Protein AF-A0A950AGZ0-F1 (afdb_monomer)

Nearest PDB structures (foldseek):
  4o1e-assembly1_B  TM=2.745E-01  e=1.455E-01  Desulfitobacterium hafniense DCB-2
  5wc8-assembly1_M  TM=3.224E-01  e=8.406E-01  Mannheimia haemolytica
  4o1f-assembly1_A  TM=3.300E-01  e=8.950E-01  Desulfitobacterium hafniense DCB-2
  6nn7-assembly2_F  TM=2.208E-01  e=7.416E-01  Homo sapiens
  6nn4-assembly1_D  TM=2.151E-01  e=2.151E+00  Homo sapiens

Foldseek 3Di:
DDDDPDDPPPPPCPPDDAAAEEEEFAQVCFPVSCVVVQVCLVRYAYEYEYADQDQDDDVNHRSVVRHPPPDDRSYHYHHFYWPPPPDDRQETEGDPPLVVLAVDAGQEYEYAHDLNRPHLVVSLVSCVVRHVNHFYEYEDEDDDDDDDPVNVVSLVSLLVRLVSGPDYHYPDPVSVVSNVVNVVVVVVVVVVVVVPDDDDDDDDPDDDPPPVVVVVVVVVVD

pLDDT: mean 77.93, std 21.58, range [27.09, 98.5]

Radius of gyration: 21.9 Å; Cα contacts (8 Å, |Δi|>4): 281; chains: 1; bounding box: 80×50×56 Å

Structure (mmCIF, N/CA/C/O backbone):
data_AF-A0A950AGZ0-F1
#
_entry.id   AF-A0A950AGZ0-F1
#
loop_
_atom_site.group_PDB
_atom_site.id
_atom_site.type_symbol
_atom_site.label_atom_id
_atom_site.label_alt_id
_atom_site.label_comp_id
_atom_site.label_asym_id
_atom_site.label_entity_id
_atom_site.label_seq_id
_atom_site.pdbx_PDB_ins_code
_atom_site.Cartn_x
_atom_site.Cartn_y
_atom_site.Cartn_z
_atom_site.occupancy
_atom_site.B_iso_or_equiv
_atom_site.auth_seq_id
_atom_site.auth_comp_id
_atom_site.auth_asym_id
_atom_site.auth_atom_id
_atom_site.pdbx_PDB_model_num
ATOM 1 N N . MET A 1 1 ? -54.003 -35.101 16.543 1.00 50.19 1 MET A N 1
ATOM 2 C CA . MET A 1 1 ? -53.111 -34.270 17.376 1.00 50.19 1 MET A CA 1
ATOM 3 C C . MET A 1 1 ? -52.301 -33.398 16.429 1.00 50.19 1 MET A C 1
ATOM 5 O O . MET A 1 1 ? -51.626 -33.980 15.588 1.00 50.19 1 MET A O 1
ATOM 9 N N . PRO A 1 2 ? -52.446 -32.065 16.458 1.00 53.47 2 PRO A N 1
ATOM 10 C CA . PRO A 1 2 ? -51.658 -31.176 15.611 1.00 53.47 2 PRO A CA 1
ATOM 11 C C . PRO A 1 2 ? -50.244 -31.029 16.191 1.00 53.47 2 PRO A C 1
ATOM 13 O O . PRO A 1 2 ? -50.075 -30.978 17.410 1.00 53.47 2 PRO A O 1
ATOM 16 N N . PHE A 1 3 ? -49.239 -31.018 15.318 1.00 47.09 3 PHE A N 1
ATOM 17 C CA . PHE A 1 3 ? -47.855 -30.734 15.694 1.00 47.09 3 PHE A CA 1
ATOM 18 C C . PHE A 1 3 ? -47.721 -29.247 16.056 1.00 47.09 3 PHE A C 1
ATOM 20 O O . PHE A 1 3 ? -48.336 -28.420 15.385 1.00 47.09 3 PHE A O 1
ATOM 27 N N . PRO A 1 4 ? -46.959 -28.892 17.105 1.00 59.75 4 PRO A N 1
ATOM 28 C CA . PRO A 1 4 ? -46.733 -27.499 17.451 1.00 59.75 4 PRO A CA 1
ATOM 29 C C . PRO A 1 4 ? -45.830 -26.843 16.400 1.00 59.75 4 PRO A C 1
ATOM 31 O O . PRO A 1 4 ? -44.702 -27.289 16.184 1.00 59.75 4 PRO A O 1
ATOM 34 N N . ASP A 1 5 ? -46.338 -25.773 15.783 1.00 57.12 5 ASP A N 1
ATOM 35 C CA . ASP A 1 5 ? -45.549 -24.771 15.070 1.00 57.12 5 ASP A CA 1
ATOM 36 C C . ASP A 1 5 ? -44.478 -24.246 16.029 1.00 57.12 5 ASP A C 1
ATOM 38 O O . ASP A 1 5 ? -44.748 -23.497 16.969 1.00 57.12 5 ASP A O 1
ATOM 42 N N . CYS A 1 6 ? -43.253 -24.716 15.849 1.00 54.09 6 CYS A N 1
ATOM 43 C CA . CYS A 1 6 ? -42.106 -24.283 16.618 1.00 54.09 6 CYS A CA 1
ATOM 44 C C . CYS A 1 6 ? -41.007 -23.887 15.643 1.00 54.09 6 CYS A C 1
ATOM 46 O O . CYS A 1 6 ? -40.533 -24.715 14.867 1.00 54.09 6 CYS A O 1
ATOM 48 N N . LEU A 1 7 ? -40.564 -22.640 15.823 1.00 50.41 7 LEU A N 1
ATOM 49 C CA . LEU A 1 7 ? -39.326 -22.029 15.340 1.00 50.41 7 LEU A CA 1
ATOM 50 C C . LEU A 1 7 ? -39.444 -21.218 14.042 1.00 50.41 7 LEU A C 1
ATOM 52 O O . LEU A 1 7 ? -38.774 -21.497 13.052 1.00 50.41 7 LEU A O 1
ATOM 56 N N . GLU A 1 8 ? -40.157 -20.091 14.120 1.00 54.69 8 GLU A N 1
ATOM 57 C CA . GLU A 1 8 ? -39.632 -18.864 13.511 1.00 54.69 8 GLU A CA 1
ATOM 58 C C . GLU A 1 8 ? -38.294 -18.545 14.193 1.00 54.69 8 GLU A C 1
ATOM 60 O O . GLU A 1 8 ? -38.232 -18.000 15.298 1.00 54.69 8 GLU A O 1
ATOM 65 N N . LYS A 1 9 ? -37.193 -18.954 13.558 1.00 52.59 9 LYS A N 1
ATOM 66 C CA . LYS A 1 9 ? -35.874 -18.416 13.876 1.00 52.59 9 LYS A CA 1
ATOM 67 C C . LYS A 1 9 ? -35.881 -16.947 13.474 1.00 52.59 9 LYS A C 1
ATOM 69 O O . LYS A 1 9 ? -35.801 -16.608 12.299 1.00 52.59 9 LYS A O 1
ATOM 74 N N . SER A 1 10 ? -35.982 -16.082 14.474 1.00 57.88 10 SER A N 1
ATOM 75 C CA . SER A 1 10 ? -35.506 -14.710 14.379 1.00 57.88 10 SER A CA 1
ATOM 76 C C . SER A 1 10 ? -33.990 -14.772 14.180 1.00 57.88 10 SER A C 1
ATOM 78 O O . SER A 1 10 ? -33.220 -14.770 15.140 1.00 57.88 10 SER A O 1
ATOM 80 N N . ASP A 1 11 ? -33.566 -14.891 12.923 1.00 56.66 11 ASP A N 1
ATOM 81 C CA . ASP A 1 11 ? -32.199 -14.603 12.509 1.00 56.66 11 ASP A CA 1
ATOM 82 C C . ASP A 1 11 ? -32.037 -13.083 12.613 1.00 56.66 11 ASP A C 1
ATOM 84 O O . ASP A 1 11 ? -32.189 -12.336 11.648 1.00 56.66 11 ASP A O 1
ATOM 88 N N . ALA A 1 12 ? -31.827 -12.601 13.841 1.00 58.00 12 ALA A N 1
ATOM 89 C CA . ALA A 1 12 ? -31.280 -11.277 14.053 1.00 58.00 12 ALA A CA 1
ATOM 90 C C . ALA A 1 12 ? -29.943 -11.259 13.311 1.00 58.00 12 ALA A C 1
ATOM 92 O O . ALA A 1 12 ? -28.988 -11.910 13.735 1.00 58.00 12 ALA A O 1
ATOM 93 N N . ASP A 1 13 ? -29.930 -10.581 12.166 1.00 57.97 13 ASP A N 1
ATOM 94 C CA . ASP A 1 13 ? -28.762 -10.356 11.329 1.00 57.97 13 ASP A CA 1
ATOM 95 C C . ASP A 1 13 ? -27.764 -9.524 12.139 1.00 57.97 13 ASP A C 1
ATOM 97 O O . ASP A 1 13 ? -27.741 -8.292 12.106 1.00 57.97 13 ASP A O 1
ATOM 101 N N . VAL A 1 14 ? -26.999 -10.208 12.992 1.00 63.75 14 VAL A N 1
ATOM 102 C CA . VAL A 1 14 ? -25.836 -9.646 13.663 1.00 63.75 14 VAL A CA 1
ATOM 103 C C . VAL A 1 14 ? -24.814 -9.454 12.557 1.00 63.75 14 VAL A C 1
ATOM 105 O O . VAL A 1 14 ? -23.962 -10.309 12.318 1.00 63.75 14 VAL A O 1
ATOM 108 N N . THR A 1 15 ? -24.928 -8.332 11.851 1.00 72.56 15 THR A N 1
ATOM 109 C CA . THR A 1 15 ? -23.953 -7.924 10.852 1.00 72.56 15 THR A CA 1
ATOM 110 C C . THR A 1 15 ? -22.641 -7.686 11.586 1.00 72.56 15 THR A C 1
ATOM 112 O O . THR A 1 15 ? -22.436 -6.644 12.216 1.00 72.56 15 THR A O 1
ATOM 115 N N . VAL A 1 16 ? -21.771 -8.693 11.579 1.00 79.44 16 VAL A N 1
ATOM 116 C CA . VAL A 1 16 ? -20.428 -8.587 12.140 1.00 79.44 16 VAL A CA 1
ATOM 117 C C . VAL A 1 16 ? -19.721 -7.466 11.385 1.00 79.44 16 VAL A C 1
ATOM 119 O O . VAL A 1 16 ? -19.613 -7.509 10.158 1.00 79.44 16 VAL A O 1
ATOM 122 N N . ALA A 1 17 ? -19.285 -6.436 12.112 1.00 90.44 17 ALA A N 1
ATOM 123 C CA . ALA A 1 17 ? -18.583 -5.309 11.514 1.00 90.44 17 ALA A CA 1
ATOM 124 C C . ALA A 1 17 ? -17.333 -5.812 10.776 1.00 90.44 17 ALA A C 1
ATOM 126 O O . ALA A 1 17 ? -16.531 -6.564 11.335 1.00 90.44 17 ALA A O 1
ATOM 127 N N . LYS A 1 18 ? -17.186 -5.409 9.510 1.00 95.50 18 LYS A N 1
ATOM 128 C CA . LYS A 1 18 ? -16.038 -5.797 8.686 1.00 95.50 18 LYS A CA 1
ATOM 129 C C . LYS A 1 18 ? -14.761 -5.128 9.214 1.00 95.50 18 LYS A C 1
ATOM 131 O O . LYS A 1 18 ? -14.812 -3.940 9.538 1.00 95.50 18 LYS A O 1
ATOM 136 N N . PRO A 1 19 ? -13.618 -5.835 9.256 1.00 96.81 19 PRO A N 1
ATOM 137 C CA . PRO A 1 19 ? -12.331 -5.218 9.559 1.00 96.81 19 PRO A CA 1
ATOM 138 C C . PRO A 1 19 ? -11.981 -4.120 8.546 1.00 96.81 19 PRO A C 1
ATOM 140 O O . PRO A 1 19 ? -12.213 -4.265 7.342 1.00 96.81 19 PRO A O 1
ATOM 143 N N . ALA A 1 20 ? -11.394 -3.028 9.027 1.00 98.00 20 ALA A N 1
ATOM 144 C CA . ALA A 1 20 ? -11.010 -1.881 8.218 1.00 98.00 20 ALA A CA 1
ATOM 145 C C . ALA A 1 20 ? -9.626 -2.082 7.583 1.00 98.00 20 ALA A C 1
ATOM 147 O O . ALA A 1 20 ? -8.632 -2.318 8.274 1.00 98.00 20 ALA A O 1
ATOM 148 N N . LEU A 1 21 ? -9.547 -1.929 6.260 1.00 98.19 21 LEU A N 1
ATOM 149 C CA . LEU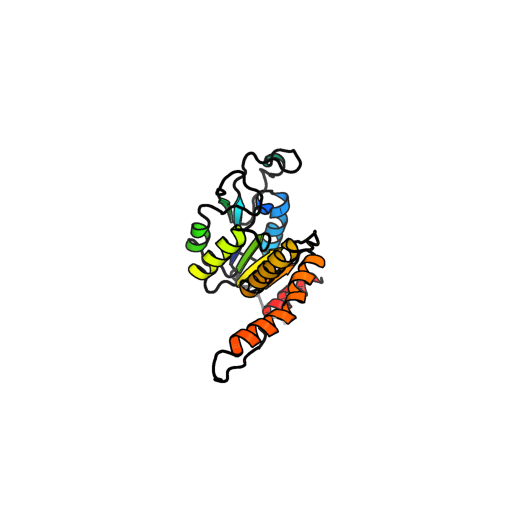 A 1 21 ? -8.324 -2.119 5.477 1.00 98.19 21 LEU A CA 1
ATOM 150 C C . LEU A 1 21 ? -7.970 -0.844 4.704 1.00 98.19 21 LEU A C 1
ATOM 152 O O . LEU A 1 21 ? -8.737 -0.378 3.861 1.00 98.19 21 LEU A O 1
ATOM 156 N N . LEU A 1 22 ? -6.774 -0.309 4.942 1.00 98.50 22 LEU A N 1
ATOM 157 C CA . LEU A 1 22 ? -6.181 0.738 4.115 1.00 98.50 22 LEU A CA 1
ATOM 158 C C . LEU A 1 22 ? -5.255 0.106 3.077 1.00 98.50 22 LEU A C 1
ATOM 160 O O . LEU A 1 22 ? -4.231 -0.469 3.436 1.00 98.50 22 LEU A O 1
ATOM 164 N N . VAL A 1 23 ? -5.579 0.255 1.795 1.00 98.06 23 VAL A N 1
ATOM 165 C CA . VAL A 1 23 ? -4.717 -0.171 0.687 1.00 98.06 23 VAL A CA 1
ATOM 166 C C . VAL A 1 23 ? -4.048 1.045 0.060 1.00 98.06 23 VAL A C 1
ATOM 168 O O . VAL A 1 23 ? -4.728 1.998 -0.312 1.00 98.06 23 VAL A O 1
ATOM 171 N N . ILE A 1 24 ? -2.724 1.020 -0.084 1.00 97.62 24 ILE A N 1
ATOM 172 C CA . ILE A 1 24 ? -1.930 2.137 -0.607 1.00 97.62 24 ILE A CA 1
ATOM 173 C C . ILE A 1 24 ? -1.102 1.651 -1.792 1.00 97.62 24 ILE A C 1
ATOM 175 O O . ILE A 1 24 ? -0.294 0.747 -1.635 1.00 97.62 24 ILE A O 1
ATOM 179 N N . GLY A 1 25 ? -1.243 2.257 -2.970 1.00 94.62 25 GLY A N 1
ATOM 180 C CA . GLY A 1 25 ? -0.430 1.854 -4.124 1.00 94.62 25 GLY A CA 1
ATOM 181 C C . GLY A 1 25 ? -0.763 2.608 -5.403 1.00 94.62 25 GLY A C 1
ATOM 182 O O . GLY A 1 25 ? -1.908 3.003 -5.620 1.00 94.62 25 GLY A O 1
ATOM 183 N N . ALA A 1 26 ? 0.236 2.848 -6.255 1.00 90.75 26 ALA A N 1
ATOM 184 C CA . ALA A 1 26 ? 0.039 3.561 -7.527 1.00 90.75 26 ALA A CA 1
ATOM 185 C C . ALA A 1 26 ? -0.631 2.703 -8.603 1.00 90.75 26 ALA A C 1
ATOM 187 O O . ALA A 1 26 ? -1.296 3.236 -9.490 1.00 90.75 26 ALA A O 1
ATOM 188 N N . THR A 1 27 ? -0.498 1.382 -8.508 1.00 89.81 27 THR A N 1
ATOM 189 C CA . THR A 1 27 ? -1.137 0.398 -9.394 1.00 89.81 27 THR A CA 1
ATOM 190 C C . THR A 1 27 ? -2.659 0.556 -9.407 1.00 89.81 27 THR A C 1
ATOM 192 O O . THR A 1 27 ? -3.281 0.440 -10.462 1.00 89.81 27 THR A O 1
ATOM 195 N N . TYR A 1 28 ? -3.255 0.920 -8.270 1.00 92.00 28 TYR A N 1
ATOM 196 C CA . TYR A 1 28 ? -4.692 1.160 -8.119 1.00 92.00 28 TYR A CA 1
ATOM 197 C C . TYR A 1 28 ? -5.195 2.456 -8.768 1.00 92.00 28 TYR A C 1
ATOM 199 O O . TYR A 1 28 ? -6.394 2.724 -8.743 1.00 92.00 28 TYR A O 1
ATOM 207 N N . SER A 1 29 ? -4.331 3.259 -9.394 1.00 89.19 29 SER A N 1
ATOM 208 C CA . SER A 1 29 ? -4.777 4.434 -10.157 1.00 89.19 29 SER A CA 1
ATOM 209 C C . SER A 1 29 ? -5.665 4.033 -11.343 1.00 89.19 29 SER A C 1
ATOM 211 O O . SER A 1 29 ? -6.573 4.787 -11.705 1.00 89.19 29 SER A O 1
ATOM 213 N N . ILE A 1 30 ? -5.475 2.807 -11.844 1.00 88.12 30 ILE A N 1
ATOM 214 C CA . ILE A 1 30 ? -6.181 2.176 -12.962 1.00 88.12 30 ILE A CA 1
ATOM 215 C C . ILE A 1 30 ? -7.310 1.257 -12.461 1.00 88.12 30 ILE A C 1
ATOM 217 O O . ILE A 1 30 ? -7.124 0.501 -11.505 1.00 88.12 30 ILE A O 1
ATOM 221 N N . SER A 1 31 ? -8.465 1.285 -13.135 1.00 88.62 31 SER A N 1
ATOM 222 C CA . SER A 1 31 ? -9.674 0.534 -12.742 1.00 88.62 31 SER A CA 1
ATOM 223 C C . SER A 1 31 ? -9.476 -0.987 -12.725 1.00 88.62 31 SER A C 1
ATOM 225 O O . SER A 1 31 ? -9.878 -1.658 -11.776 1.00 88.62 31 SER A O 1
ATOM 227 N N . SER A 1 32 ? -8.769 -1.535 -13.717 1.00 87.44 32 SER A N 1
ATOM 228 C CA . SER A 1 32 ? -8.499 -2.976 -13.830 1.00 87.44 32 SER A CA 1
ATOM 229 C C . SER A 1 32 ? -7.828 -3.554 -12.576 1.00 87.44 32 SER A C 1
ATOM 231 O O . SER A 1 32 ? -8.243 -4.594 -12.063 1.00 87.44 32 SER A O 1
ATOM 233 N N . ASN A 1 33 ? -6.854 -2.838 -12.005 1.00 88.31 33 ASN A N 1
ATOM 234 C CA . ASN A 1 33 ? -6.168 -3.277 -10.787 1.00 88.31 33 ASN A CA 1
ATOM 235 C C . ASN A 1 33 ? -7.063 -3.185 -9.547 1.00 88.31 33 ASN A C 1
ATOM 237 O O . ASN A 1 33 ? -6.928 -3.990 -8.624 1.00 88.31 33 ASN A O 1
ATOM 241 N N . ARG A 1 34 ? -8.013 -2.244 -9.538 1.00 92.06 34 ARG A N 1
ATOM 242 C CA . ARG A 1 34 ? -8.974 -2.074 -8.445 1.00 92.06 34 ARG A CA 1
ATOM 243 C C . ARG A 1 34 ? -10.042 -3.165 -8.392 1.00 92.06 34 ARG A C 1
ATOM 245 O O . ARG A 1 34 ? -10.606 -3.377 -7.325 1.00 92.06 34 ARG A O 1
ATOM 252 N N . ARG A 1 35 ? -10.246 -3.953 -9.456 1.00 90.00 35 ARG A N 1
ATOM 253 C CA . ARG A 1 35 ? -11.157 -5.120 -9.433 1.00 90.00 35 ARG A CA 1
ATOM 254 C C . ARG A 1 35 ? -10.808 -6.124 -8.330 1.00 90.00 35 ARG A C 1
ATOM 256 O O . ARG A 1 35 ? -11.699 -6.744 -7.760 1.00 90.00 35 ARG A O 1
ATOM 263 N N . LYS A 1 36 ? -9.523 -6.233 -7.974 1.00 89.88 36 LYS A N 1
ATOM 264 C CA . LYS A 1 36 ? -9.065 -7.050 -6.837 1.00 89.88 36 LYS A CA 1
ATOM 265 C C . LYS A 1 36 ? -9.627 -6.545 -5.504 1.00 89.88 36 LYS A C 1
ATOM 267 O O . LYS A 1 36 ? -9.954 -7.347 -4.639 1.00 89.88 36 LYS A O 1
ATOM 272 N N . LEU A 1 37 ? -9.763 -5.227 -5.353 1.00 93.38 37 LEU A N 1
ATOM 273 C CA . LEU A 1 37 ? -10.330 -4.609 -4.155 1.00 93.38 37 LEU A CA 1
ATOM 274 C C . LEU A 1 37 ? -11.841 -4.819 -4.073 1.00 93.38 37 LEU A C 1
ATOM 276 O O . LEU A 1 37 ? -12.351 -4.973 -2.971 1.00 93.38 37 LEU A O 1
ATOM 280 N N . CYS A 1 38 ? -12.544 -4.907 -5.208 1.00 91.38 38 CYS A N 1
ATOM 281 C CA . CYS A 1 38 ? -13.967 -5.257 -5.213 1.00 91.38 38 CYS A CA 1
ATOM 282 C C . CYS A 1 38 ? -14.209 -6.627 -4.567 1.00 91.38 38 CYS A C 1
ATOM 284 O O . CYS A 1 38 ? -15.081 -6.741 -3.719 1.00 91.38 38 CYS A O 1
ATOM 286 N N . ALA A 1 39 ? -13.394 -7.634 -4.899 1.00 89.19 39 ALA A N 1
ATOM 287 C CA . ALA A 1 39 ? -13.498 -8.960 -4.283 1.00 89.19 39 ALA A CA 1
ATOM 288 C C . ALA A 1 39 ? -13.157 -8.951 -2.779 1.00 89.19 39 ALA A C 1
ATOM 290 O O . ALA A 1 39 ? -13.707 -9.725 -2.004 1.00 89.19 39 ALA A O 1
ATOM 291 N N . LEU A 1 40 ? -12.254 -8.067 -2.343 1.00 92.62 40 LEU A N 1
ATOM 292 C CA . LEU A 1 40 ? -11.924 -7.921 -0.922 1.00 92.62 40 LEU A CA 1
ATOM 293 C C . LEU A 1 40 ? -12.994 -7.147 -0.138 1.00 92.62 40 LEU A C 1
ATOM 295 O O . LEU A 1 40 ? -13.091 -7.325 1.075 1.00 92.62 40 LEU A O 1
ATOM 299 N N . ALA A 1 41 ? -13.798 -6.309 -0.797 1.00 94.81 41 ALA A N 1
ATOM 300 C CA . ALA A 1 41 ? -14.819 -5.486 -0.146 1.00 94.81 41 ALA A CA 1
ATOM 301 C C . ALA A 1 41 ? -15.940 -6.325 0.494 1.00 94.81 41 ALA A C 1
ATOM 303 O O . ALA A 1 41 ? -16.616 -5.869 1.419 1.00 94.81 41 ALA A O 1
ATOM 304 N N . ASP A 1 42 ? -16.103 -7.580 0.074 1.00 91.94 42 ASP A N 1
ATOM 305 C CA . ASP A 1 42 ? -17.012 -8.531 0.718 1.00 91.94 42 ASP A CA 1
ATOM 306 C C . ASP A 1 42 ? -16.584 -8.854 2.156 1.00 91.94 42 ASP A C 1
ATOM 308 O O . ASP A 1 42 ? -17.436 -9.077 3.015 1.00 91.94 42 ASP A O 1
ATOM 312 N N . TYR A 1 43 ? -15.285 -8.767 2.450 1.00 94.50 43 TYR A N 1
ATOM 313 C CA . TYR A 1 43 ? -14.696 -9.143 3.737 1.00 94.50 43 TYR A CA 1
ATOM 314 C C . TYR A 1 43 ? -14.158 -7.956 4.540 1.00 94.50 43 TYR A C 1
ATOM 316 O O . TYR A 1 43 ? -14.060 -8.048 5.760 1.00 94.50 43 TYR A O 1
ATOM 324 N N . PHE A 1 44 ? -13.820 -6.848 3.879 1.00 96.62 44 PHE A N 1
ATOM 325 C CA . PHE A 1 44 ? -13.182 -5.686 4.496 1.00 96.62 44 PHE A CA 1
ATOM 326 C C . PHE A 1 44 ? -13.939 -4.392 4.205 1.00 96.62 44 PHE A C 1
ATOM 328 O O . PHE A 1 44 ? -14.503 -4.206 3.130 1.00 96.62 44 PHE A O 1
ATOM 335 N N . ASP A 1 45 ? -13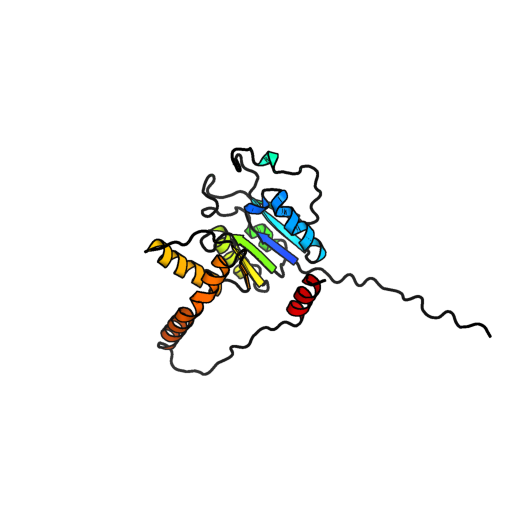.874 -3.455 5.146 1.00 97.31 45 ASP A N 1
ATOM 336 C CA . ASP A 1 45 ? -14.220 -2.057 4.909 1.00 97.31 45 ASP A CA 1
ATOM 337 C C . ASP A 1 45 ? -12.979 -1.317 4.378 1.00 97.31 45 ASP A C 1
ATOM 339 O O . ASP A 1 45 ? -12.062 -0.952 5.125 1.00 97.31 45 ASP A O 1
ATOM 343 N N . ILE A 1 46 ? -12.923 -1.157 3.054 1.00 97.69 46 ILE A N 1
ATOM 344 C CA . ILE A 1 46 ? -11.711 -0.752 2.340 1.00 97.69 46 ILE A CA 1
ATOM 345 C C . ILE A 1 46 ? -11.663 0.762 2.122 1.00 97.69 46 ILE A C 1
ATOM 347 O O . ILE A 1 46 ? -12.593 1.396 1.623 1.00 97.69 46 ILE A O 1
ATOM 351 N N . THR A 1 47 ? -10.500 1.340 2.407 1.00 98.00 47 THR A N 1
ATOM 352 C CA . THR A 1 47 ? -10.077 2.638 1.876 1.00 98.00 47 THR A CA 1
ATOM 353 C C . THR A 1 47 ? -8.876 2.428 0.961 1.00 98.00 47 THR A C 1
ATOM 355 O O . THR A 1 47 ? -7.853 1.907 1.389 1.00 98.00 47 THR A O 1
ATOM 358 N N . CYS A 1 48 ? -8.978 2.841 -0.299 1.00 97.56 48 CYS A N 1
ATOM 359 C CA . CYS A 1 48 ? -7.888 2.779 -1.266 1.00 97.56 48 CYS A CA 1
ATOM 360 C C . CYS A 1 48 ? -7.268 4.170 -1.438 1.00 97.56 48 CYS A C 1
ATOM 362 O O . CYS A 1 48 ? -7.924 5.087 -1.925 1.00 97.56 48 CYS A O 1
ATOM 364 N N . ALA A 1 49 ? -6.002 4.342 -1.063 1.00 97.19 49 ALA A N 1
ATOM 365 C CA . ALA A 1 49 ? -5.221 5.543 -1.326 1.00 97.19 49 ALA A CA 1
ATOM 366 C C . ALA A 1 49 ? -4.296 5.312 -2.527 1.00 97.19 49 ALA A C 1
ATOM 368 O O . ALA A 1 49 ? -3.373 4.495 -2.494 1.00 97.19 49 ALA A O 1
ATOM 369 N N . THR A 1 50 ? -4.525 6.055 -3.601 1.00 94.94 50 THR A N 1
ATOM 370 C CA . THR A 1 50 ? -3.772 5.908 -4.845 1.00 94.94 50 THR A CA 1
ATOM 371 C C . THR A 1 50 ? -3.426 7.258 -5.452 1.00 94.94 50 THR A C 1
ATOM 373 O O . THR A 1 50 ? -3.833 8.309 -4.959 1.00 94.94 50 THR A O 1
ATOM 376 N N . SER A 1 51 ? -2.659 7.239 -6.532 1.00 90.94 51 SER A N 1
ATOM 377 C CA . SER A 1 51 ? -2.273 8.439 -7.252 1.00 90.94 51 SER A CA 1
ATOM 378 C C . SER A 1 51 ? -3.459 9.099 -7.952 1.00 90.94 51 SER A C 1
ATOM 380 O O . SER A 1 51 ? -4.367 8.440 -8.476 1.00 90.94 51 SER A O 1
ATOM 382 N N . LYS A 1 52 ? -3.443 10.433 -7.989 1.00 88.38 52 LYS A N 1
ATOM 383 C CA . LYS A 1 52 ? -4.238 11.188 -8.956 1.00 88.38 52 LYS A CA 1
ATOM 384 C C . LYS A 1 52 ? -3.836 10.758 -10.360 1.00 88.38 52 LYS A C 1
ATOM 386 O O . LYS A 1 52 ? -2.652 10.661 -10.672 1.00 88.38 52 LYS A O 1
ATOM 391 N N . LEU A 1 53 ? -4.842 10.551 -11.205 1.00 74.75 53 LEU A N 1
ATOM 392 C CA . LEU A 1 53 ? -4.645 10.410 -12.641 1.00 74.75 53 LEU A CA 1
ATOM 393 C C . LEU A 1 53 ? -3.936 11.681 -13.108 1.00 74.75 53 LEU A C 1
ATOM 395 O O . LEU A 1 53 ? -4.498 12.773 -13.076 1.00 74.75 53 LEU A O 1
ATOM 399 N N . SER A 1 54 ? -2.648 11.547 -13.382 1.00 68.69 54 SER A N 1
ATOM 400 C CA . SER A 1 54 ? -1.828 12.589 -13.987 1.00 68.69 54 SER A CA 1
ATOM 401 C C . SER A 1 54 ? -1.831 12.373 -15.497 1.00 68.69 54 SER A C 1
ATOM 403 O O . SER A 1 54 ? -2.320 11.345 -15.963 1.00 68.69 54 SER A O 1
ATOM 405 N N . ASP A 1 55 ? -1.228 13.283 -16.261 1.00 65.62 55 ASP A N 1
ATOM 406 C CA . ASP A 1 55 ? -1.012 13.144 -17.714 1.00 65.62 55 ASP A CA 1
ATOM 407 C C . ASP A 1 55 ? -0.016 12.018 -18.075 1.00 65.62 55 ASP A C 1
ATOM 409 O O . ASP A 1 55 ? 0.709 12.081 -19.066 1.00 65.62 55 ASP A O 1
ATOM 413 N N . ARG A 1 56 ? 0.086 10.987 -17.232 1.00 68.19 56 ARG A N 1
ATOM 414 C CA . ARG A 1 56 ? 0.916 9.819 -17.475 1.00 68.19 56 ARG A CA 1
ATOM 415 C C . ARG A 1 56 ? 0.259 8.952 -18.533 1.00 68.19 56 ARG A C 1
ATOM 417 O O . ARG A 1 56 ? -0.933 8.656 -18.468 1.00 68.19 56 ARG A O 1
ATOM 424 N N . SER A 1 57 ? 1.079 8.496 -19.467 1.00 68.81 57 SER A N 1
ATOM 425 C CA . SER A 1 57 ? 0.718 7.407 -20.353 1.00 68.81 57 SER A CA 1
ATOM 426 C C . SER A 1 57 ? 1.078 6.070 -19.707 1.00 68.81 57 SER A C 1
ATOM 428 O O . SER A 1 57 ? 2.128 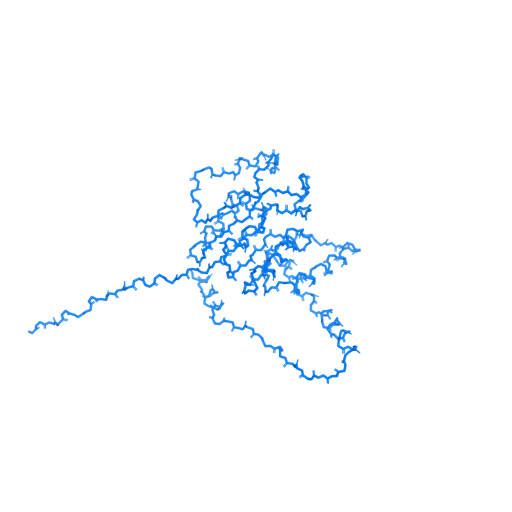5.914 -19.077 1.00 68.81 57 SER A O 1
ATOM 430 N N . PHE A 1 58 ? 0.192 5.094 -19.852 1.00 68.88 58 PHE A N 1
ATOM 431 C CA . PHE A 1 58 ? 0.419 3.704 -19.491 1.00 68.88 58 PHE A CA 1
ATOM 432 C C . PHE A 1 58 ? 0.414 2.886 -20.785 1.00 68.88 58 PHE A C 1
ATOM 434 O O . PHE A 1 58 ? -0.517 2.984 -21.576 1.00 68.88 58 PHE A O 1
ATOM 441 N N . TYR A 1 59 ? 1.496 2.151 -21.062 1.00 72.94 59 TYR A N 1
ATOM 442 C CA . TYR A 1 59 ? 1.706 1.457 -22.348 1.00 72.94 59 TYR A CA 1
ATOM 443 C C . TYR A 1 59 ? 1.526 2.342 -23.599 1.00 72.94 59 TYR A C 1
ATOM 445 O O . TYR A 1 59 ? 1.081 1.876 -24.642 1.00 72.94 59 TYR A O 1
ATOM 453 N N . GLY A 1 60 ? 1.881 3.628 -23.503 1.00 77.56 60 GLY A N 1
ATOM 454 C CA . GLY A 1 60 ? 1.748 4.581 -24.610 1.00 77.56 60 GLY A CA 1
ATOM 455 C C . GLY A 1 60 ? 0.340 5.156 -24.801 1.00 77.56 60 GLY A C 1
ATOM 456 O O . GLY A 1 60 ? 0.175 6.023 -25.653 1.00 77.56 60 GLY A O 1
ATOM 457 N N . LEU A 1 61 ? -0.638 4.744 -23.990 1.00 76.94 61 LEU A N 1
ATOM 458 C CA . LEU A 1 61 ? -2.003 5.271 -24.000 1.00 76.94 61 LEU A CA 1
ATOM 459 C C . LEU A 1 61 ? -2.251 6.178 -22.785 1.00 76.94 61 LEU A C 1
ATOM 461 O O . LEU A 1 61 ? -1.661 5.941 -21.728 1.00 76.94 61 LEU A O 1
ATOM 465 N N . PRO A 1 62 ? -3.097 7.214 -22.888 1.00 79.75 62 PRO A N 1
ATOM 466 C CA . PRO A 1 62 ? -3.502 8.024 -21.741 1.00 79.75 62 PRO A CA 1
ATOM 467 C C . PRO A 1 62 ? -4.117 7.162 -20.631 1.00 79.75 62 PRO A C 1
ATOM 469 O O . PRO A 1 62 ? -4.918 6.268 -20.899 1.00 79.75 62 PRO A O 1
ATOM 472 N N . ILE A 1 63 ? -3.776 7.431 -19.367 1.00 76.62 63 ILE A N 1
ATOM 473 C CA . ILE A 1 63 ? -4.284 6.647 -18.227 1.00 76.62 63 ILE A CA 1
ATOM 474 C C . ILE A 1 63 ? -5.821 6.656 -18.119 1.00 76.62 63 ILE A C 1
ATOM 476 O O . ILE A 1 63 ? -6.407 5.718 -17.581 1.00 76.62 63 ILE A O 1
ATOM 480 N N . GLN A 1 64 ? -6.467 7.689 -18.667 1.00 79.69 64 GLN A N 1
ATOM 481 C CA . GLN A 1 64 ? -7.920 7.842 -18.735 1.00 79.69 64 GLN A CA 1
ATOM 482 C C . GLN A 1 64 ? -8.586 6.723 -19.545 1.00 79.69 64 GLN A C 1
ATOM 484 O O . GLN A 1 64 ? -9.709 6.345 -19.235 1.00 79.69 64 GLN A O 1
ATOM 489 N N . GLU A 1 65 ? -7.895 6.144 -20.533 1.00 80.88 65 GLU A N 1
ATOM 490 C CA . GLU A 1 65 ? -8.426 5.016 -21.314 1.00 80.88 65 GLU A CA 1
ATOM 491 C C . GLU A 1 65 ? -8.530 3.726 -20.494 1.00 80.88 65 GLU A C 1
ATOM 493 O O . GLU A 1 65 ? -9.273 2.815 -20.848 1.00 80.88 65 GLU A O 1
ATOM 498 N N . PHE A 1 66 ? -7.810 3.649 -19.375 1.00 80.56 66 PHE A N 1
ATOM 499 C CA . PHE A 1 66 ? -7.877 2.521 -18.454 1.00 80.56 66 PHE A CA 1
ATOM 500 C C . PHE A 1 66 ? -8.813 2.791 -17.263 1.00 80.56 66 PHE A C 1
ATOM 502 O O . PHE A 1 66 ? -8.832 2.019 -16.295 1.00 80.56 66 PHE A O 1
ATOM 509 N N . GLU A 1 67 ? -9.570 3.889 -17.280 1.00 81.69 67 GLU A N 1
ATOM 510 C CA . GLU A 1 67 ? -10.551 4.212 -16.250 1.00 81.69 67 GLU A CA 1
ATOM 511 C C . GLU A 1 67 ? -11.968 3.829 -16.696 1.00 81.69 67 GLU A C 1
ATOM 513 O O . GLU A 1 67 ? -12.526 4.395 -17.632 1.00 81.69 67 GLU A O 1
ATOM 518 N N . ASP A 1 68 ? -12.574 2.881 -15.980 1.00 80.06 68 ASP A N 1
ATOM 519 C CA . ASP A 1 68 ? -13.989 2.550 -16.132 1.00 80.06 68 ASP A CA 1
ATOM 520 C C . ASP A 1 68 ? -14.832 3.646 -15.442 1.00 80.06 68 ASP A C 1
ATOM 522 O O . ASP A 1 68 ? -15.073 3.599 -14.238 1.00 80.06 68 ASP A O 1
ATOM 526 N N . ILE A 1 69 ? -15.288 4.650 -16.203 1.00 67.12 69 ILE A N 1
ATOM 527 C CA . ILE A 1 69 ? -16.041 5.822 -15.690 1.00 67.12 69 ILE A CA 1
ATOM 528 C C . ILE A 1 69 ? -17.352 5.422 -14.976 1.00 67.12 69 ILE A C 1
ATOM 530 O O . ILE A 1 69 ? -17.844 6.151 -14.118 1.00 67.12 69 ILE A O 1
ATOM 534 N N . ASN A 1 70 ? -17.907 4.250 -15.295 1.00 66.19 70 ASN A N 1
ATOM 535 C CA . ASN A 1 70 ? -19.229 3.820 -14.832 1.00 66.19 70 ASN A CA 1
ATOM 536 C C . ASN A 1 70 ? -19.208 2.773 -13.705 1.00 66.19 70 ASN A C 1
ATOM 538 O O . ASN A 1 70 ? -20.275 2.307 -13.303 1.00 66.19 70 ASN A O 1
ATOM 542 N N . SER A 1 71 ? -18.042 2.369 -13.188 1.00 71.56 71 SER A N 1
ATOM 543 C CA . SER A 1 71 ? -18.006 1.406 -12.083 1.00 71.56 71 SER A CA 1
ATOM 544 C C . SER A 1 71 ? -18.204 2.116 -10.745 1.00 71.56 71 SER A C 1
ATOM 546 O O . SER A 1 71 ? -17.326 2.855 -10.299 1.00 71.56 71 SER A O 1
ATOM 548 N N . GLN A 1 72 ? -19.334 1.872 -10.076 1.00 81.31 72 GLN A N 1
ATOM 549 C CA . GLN A 1 72 ? -19.450 2.188 -8.653 1.00 81.31 72 GLN A CA 1
ATOM 550 C C . GLN A 1 72 ? -18.523 1.254 -7.872 1.00 81.31 72 GLN A C 1
ATOM 552 O O . GLN A 1 72 ? -18.671 0.033 -7.917 1.00 81.31 72 GLN A O 1
ATOM 557 N N . GLU A 1 73 ? -17.538 1.830 -7.190 1.00 88.44 73 GLU A N 1
ATOM 558 C CA . GLU A 1 73 ? -16.578 1.074 -6.391 1.00 88.44 73 GLU A CA 1
ATOM 559 C C . GLU A 1 73 ? -17.137 0.868 -4.976 1.00 88.44 73 GLU A C 1
ATOM 561 O O . GLU A 1 73 ? -17.536 1.846 -4.340 1.00 88.44 73 GLU A O 1
ATOM 566 N N . PRO A 1 74 ? -17.161 -0.370 -4.443 1.00 92.38 74 PRO A N 1
ATOM 567 C CA . PRO A 1 74 ? -17.728 -0.671 -3.123 1.00 92.38 74 PRO A CA 1
ATOM 568 C C . PRO A 1 74 ? -16.811 -0.242 -1.962 1.00 92.38 74 PRO A C 1
ATOM 570 O O . PRO A 1 74 ? -16.912 -0.761 -0.854 1.00 92.38 74 PRO A O 1
ATOM 573 N N . PHE A 1 75 ? -15.872 0.668 -2.212 1.00 94.19 75 PHE A N 1
ATOM 574 C CA . PHE A 1 75 ? -14.854 1.106 -1.267 1.00 94.19 75 PHE A CA 1
ATOM 575 C C . PHE A 1 75 ? -14.517 2.581 -1.473 1.00 94.19 75 PHE A C 1
ATOM 577 O O . PHE A 1 75 ? -14.756 3.166 -2.531 1.00 94.19 75 PHE A O 1
ATOM 584 N N . LEU A 1 76 ? -13.920 3.198 -0.455 1.00 95.56 76 LEU A N 1
ATOM 585 C CA . LEU A 1 76 ? -13.560 4.608 -0.518 1.00 95.56 76 LEU A CA 1
ATOM 586 C C . LEU A 1 76 ? -12.262 4.803 -1.308 1.00 95.56 76 LEU A C 1
ATOM 588 O O . LEU A 1 76 ? -11.182 4.464 -0.824 1.00 95.56 76 LEU A O 1
ATOM 592 N N . LEU A 1 77 ? -12.346 5.410 -2.492 1.00 94.56 77 LEU A N 1
ATOM 593 C CA . LEU A 1 77 ? -11.181 5.765 -3.302 1.00 94.56 77 LEU A CA 1
ATOM 594 C C . LEU A 1 77 ? -10.676 7.183 -2.982 1.00 94.56 77 LEU A C 1
ATOM 596 O O . LEU A 1 77 ? -11.385 8.174 -3.148 1.00 94.56 77 LEU A O 1
ATOM 600 N N . ARG A 1 78 ? -9.406 7.299 -2.584 1.00 95.19 78 ARG A N 1
ATOM 601 C CA . ARG A 1 78 ? -8.703 8.564 -2.336 1.00 95.19 78 ARG A CA 1
ATOM 602 C C . ARG A 1 78 ? -7.576 8.756 -3.334 1.00 95.19 78 ARG A C 1
ATOM 604 O O . ARG A 1 78 ? -6.578 8.039 -3.313 1.00 95.19 78 ARG A O 1
ATOM 611 N N . ARG A 1 79 ? -7.708 9.781 -4.174 1.00 93.50 79 ARG A N 1
ATOM 612 C CA . ARG A 1 79 ? -6.700 10.152 -5.171 1.00 93.50 79 ARG A CA 1
ATOM 613 C C . ARG A 1 79 ? -5.793 11.264 -4.642 1.00 93.50 79 ARG A C 1
ATOM 615 O O . ARG A 1 79 ? -6.205 12.419 -4.512 1.00 93.50 79 ARG A O 1
ATOM 622 N N . LEU A 1 80 ? -4.547 10.914 -4.349 1.00 94.19 80 LEU A N 1
ATOM 623 C CA . LEU A 1 80 ? -3.541 11.766 -3.724 1.00 94.19 80 LEU A CA 1
ATOM 624 C C . LEU A 1 80 ? -2.542 12.299 -4.753 1.00 94.19 80 LEU A C 1
ATOM 626 O O . LEU A 1 80 ? -2.219 11.645 -5.741 1.00 94.19 80 LEU A O 1
ATOM 630 N N . ALA A 1 81 ? -2.056 13.519 -4.531 1.00 92.00 81 ALA A N 1
ATOM 631 C CA . ALA A 1 81 ? -1.034 14.099 -5.394 1.00 92.00 81 ALA A CA 1
ATOM 632 C C . ALA A 1 81 ? 0.336 13.493 -5.072 1.00 92.00 81 ALA A C 1
ATOM 634 O O . ALA A 1 81 ? 0.700 13.368 -3.904 1.00 92.00 81 ALA A O 1
ATOM 635 N N . GLU A 1 82 ? 1.111 13.169 -6.100 1.00 91.62 82 GLU A N 1
ATOM 636 C CA . GLU A 1 82 ? 2.483 12.696 -5.933 1.00 91.62 82 GLU A CA 1
ATOM 637 C C . GLU A 1 82 ? 3.466 13.862 -5.789 1.00 91.62 82 GLU A C 1
ATOM 639 O O . GLU A 1 82 ? 3.351 14.884 -6.476 1.00 91.62 82 GLU A O 1
ATOM 644 N N . PHE A 1 83 ? 4.460 13.695 -4.918 1.00 88.75 83 PHE A N 1
ATOM 645 C CA . PHE A 1 83 ? 5.553 14.641 -4.739 1.00 88.75 83 PHE A CA 1
ATOM 646 C C . PHE A 1 83 ? 6.904 13.916 -4.604 1.00 88.75 83 PHE A C 1
ATOM 648 O O . PHE A 1 83 ? 7.011 13.018 -3.770 1.00 88.75 83 PHE A O 1
ATOM 655 N N . PRO A 1 84 ? 7.949 14.312 -5.354 1.00 86.75 84 PRO A N 1
ATOM 656 C CA . PRO A 1 84 ? 7.929 15.295 -6.436 1.00 86.75 84 PRO A CA 1
ATOM 657 C C . PRO A 1 84 ? 7.232 14.750 -7.696 1.00 86.75 84 PRO A C 1
ATOM 659 O O . PRO A 1 84 ? 7.225 13.548 -7.952 1.00 86.75 84 PRO A O 1
ATOM 662 N N . LYS A 1 85 ? 6.633 15.645 -8.493 1.00 81.31 85 LYS A N 1
ATOM 663 C CA . LYS A 1 85 ? 5.929 15.268 -9.731 1.00 81.31 85 LYS A CA 1
ATOM 664 C C . LYS A 1 85 ? 6.900 14.706 -10.777 1.00 81.31 85 LYS A C 1
ATOM 666 O O . LYS A 1 85 ? 8.050 15.131 -10.850 1.00 81.31 85 LYS A O 1
ATOM 671 N N . GLY A 1 86 ? 6.412 13.795 -11.621 1.00 72.75 86 GLY A N 1
ATOM 672 C CA . GLY A 1 86 ? 7.149 13.298 -12.792 1.00 72.75 86 GLY A CA 1
ATOM 673 C C . GLY A 1 86 ? 8.301 12.340 -12.477 1.00 72.75 86 GLY A C 1
ATOM 674 O O . GLY A 1 86 ? 9.108 12.053 -13.355 1.00 72.75 86 GLY A O 1
ATOM 675 N N . LYS A 1 87 ? 8.400 11.846 -11.239 1.00 76.44 87 LYS A N 1
ATOM 676 C CA . LYS A 1 87 ? 9.352 10.793 -10.879 1.00 76.44 87 LYS A CA 1
ATOM 677 C C . LYS A 1 87 ? 8.820 9.403 -11.219 1.00 76.44 87 LYS A C 1
ATOM 679 O O . LYS A 1 87 ? 7.612 9.209 -11.384 1.00 76.44 87 LYS A O 1
ATOM 684 N N . GLU A 1 88 ? 9.749 8.457 -11.329 1.00 73.69 88 GLU A N 1
ATOM 685 C CA . GLU A 1 88 ? 9.456 7.034 -11.505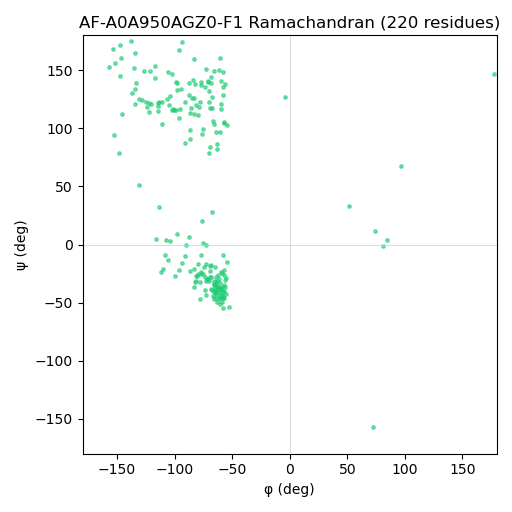 1.00 73.69 88 GLU A CA 1
ATOM 686 C C . GLU A 1 88 ? 8.645 6.481 -10.325 1.00 73.69 88 GLU A C 1
ATOM 688 O O . GLU A 1 88 ? 8.667 7.042 -9.226 1.00 73.69 88 GLU A O 1
ATOM 693 N N . PHE A 1 89 ? 7.973 5.345 -10.541 1.00 71.06 89 PHE A N 1
ATOM 694 C CA . PHE A 1 89 ? 6.999 4.744 -9.619 1.00 71.06 89 PHE A CA 1
ATOM 695 C C . PHE A 1 89 ? 7.494 4.494 -8.181 1.00 71.06 89 PHE A C 1
ATOM 697 O O . PHE A 1 89 ? 6.688 4.256 -7.289 1.00 71.06 89 PHE A O 1
ATOM 704 N N . THR A 1 90 ? 8.801 4.540 -7.930 1.00 80.88 90 THR A N 1
ATOM 705 C CA . THR A 1 90 ? 9.397 4.234 -6.620 1.00 80.88 90 THR A CA 1
ATOM 706 C C . THR A 1 90 ? 9.929 5.467 -5.884 1.00 80.88 90 THR A C 1
ATOM 708 O O . THR A 1 90 ? 10.264 5.376 -4.705 1.00 80.88 90 THR A O 1
ATOM 711 N N . GLN A 1 91 ? 9.981 6.630 -6.543 1.00 87.62 91 GLN A N 1
ATOM 712 C CA . GLN A 1 91 ? 10.680 7.830 -6.063 1.00 87.62 91 GLN A CA 1
ATOM 713 C C . GLN A 1 91 ? 9.741 9.001 -5.733 1.00 87.62 91 GLN A C 1
ATOM 715 O O . GLN A 1 91 ? 10.110 10.166 -5.894 1.00 87.62 91 GLN A O 1
ATOM 720 N N . PHE A 1 92 ? 8.523 8.716 -5.276 1.00 91.31 92 PHE A N 1
ATOM 721 C CA . PHE A 1 92 ? 7.571 9.748 -4.873 1.00 91.31 92 PHE A CA 1
ATOM 722 C C . PHE A 1 92 ? 6.902 9.420 -3.535 1.00 91.31 92 PHE A C 1
ATOM 724 O O . PHE A 1 92 ? 6.917 8.288 -3.058 1.00 91.31 92 PHE A O 1
ATOM 731 N N . PHE A 1 93 ? 6.285 10.444 -2.958 1.00 93.38 93 PHE A N 1
ATOM 732 C CA . PHE A 1 93 ? 5.437 10.393 -1.777 1.00 93.38 93 PHE A CA 1
ATOM 733 C C . PHE A 1 93 ? 4.020 10.821 -2.138 1.00 93.38 93 PHE A C 1
ATOM 735 O O . PHE A 1 93 ? 3.819 11.638 -3.040 1.00 93.38 93 PHE A O 1
ATOM 742 N N . TYR A 1 94 ? 3.037 10.345 -1.384 1.00 95.06 94 TYR A N 1
ATOM 743 C CA . TYR A 1 94 ? 1.680 10.865 -1.473 1.00 95.06 94 TYR A CA 1
ATOM 744 C C . TYR A 1 94 ? 1.506 12.077 -0.561 1.00 95.06 94 TYR A C 1
ATOM 746 O O . TYR A 1 94 ? 1.527 11.974 0.670 1.00 95.06 94 TYR A O 1
ATOM 754 N N . SER A 1 95 ? 1.290 13.241 -1.168 1.00 93.94 95 SER A N 1
ATOM 755 C CA . SER A 1 95 ? 0.895 14.444 -0.446 1.00 93.94 95 SER A CA 1
ATOM 756 C C . SER A 1 95 ? -0.515 14.265 0.118 1.00 93.94 95 SER A C 1
ATOM 758 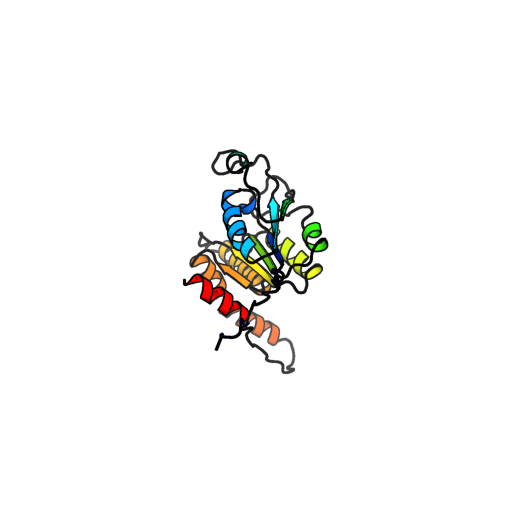O O . SER A 1 95 ? -1.446 13.905 -0.605 1.00 93.94 95 SER A O 1
ATOM 760 N N . GLY A 1 96 ? -0.663 14.487 1.426 1.00 94.88 96 GLY A N 1
ATOM 761 C CA . GLY A 1 96 ? -1.931 14.310 2.140 1.00 94.88 96 GLY A CA 1
ATOM 762 C C . GLY A 1 96 ? -2.230 12.883 2.608 1.00 94.88 96 GLY A C 1
ATOM 763 O O . GLY A 1 96 ? -3.289 12.669 3.188 1.00 94.88 96 GLY A O 1
ATOM 764 N N . LEU A 1 97 ? -1.317 11.915 2.432 1.00 97.06 97 LEU A N 1
ATOM 765 C CA . LEU A 1 97 ? -1.540 10.531 2.890 1.00 97.06 97 LEU A CA 1
ATOM 766 C C . LEU A 1 97 ? -1.848 10.442 4.390 1.00 97.06 97 LEU A C 1
ATOM 768 O O . LEU A 1 97 ? -2.701 9.663 4.798 1.00 97.06 97 LEU A O 1
ATOM 772 N N . HIS A 1 98 ? -1.214 11.287 5.202 1.00 97.50 98 HIS A N 1
ATOM 773 C CA . HIS A 1 98 ? -1.451 11.356 6.644 1.00 97.50 98 HIS A CA 1
ATOM 774 C C . HIS A 1 98 ? -2.918 11.631 7.016 1.00 97.50 98 HIS A C 1
ATOM 776 O O . HIS A 1 98 ? -3.342 11.218 8.088 1.00 97.50 98 HIS A O 1
ATOM 782 N N . ASN A 1 99 ? -3.704 12.285 6.153 1.00 97.00 99 ASN A N 1
ATOM 783 C CA . ASN A 1 99 ? -5.125 12.523 6.416 1.00 97.00 99 ASN A CA 1
ATOM 784 C C . ASN A 1 99 ? -5.910 11.210 6.441 1.00 97.00 99 ASN A C 1
ATOM 786 O O . ASN A 1 99 ? -6.692 10.995 7.360 1.00 97.00 99 ASN A O 1
ATOM 790 N N . ALA A 1 100 ? -5.614 10.278 5.525 1.00 96.62 100 ALA A N 1
ATOM 791 C CA . ALA A 1 100 ? -6.237 8.955 5.538 1.00 96.62 100 ALA A CA 1
ATOM 792 C C . ALA A 1 100 ? -5.983 8.240 6.874 1.00 96.62 100 ALA A C 1
ATOM 794 O O . ALA A 1 100 ? -6.917 7.731 7.478 1.00 96.62 100 ALA A O 1
ATOM 795 N N . PHE A 1 101 ? -4.746 8.302 7.378 1.00 97.62 101 PHE A N 1
ATOM 796 C CA . PHE A 1 101 ? -4.354 7.729 8.670 1.00 97.62 101 PHE A CA 1
ATOM 797 C C . PHE A 1 101 ? -4.967 8.433 9.892 1.00 97.62 101 PHE A C 1
ATOM 799 O O . PHE A 1 101 ? -4.929 7.864 10.977 1.00 97.62 101 PHE A O 1
ATOM 806 N N . ARG A 1 102 ? -5.478 9.662 9.764 1.00 96.62 102 ARG A N 1
ATOM 807 C CA . ARG A 1 102 ? -6.064 10.429 10.880 1.00 96.62 102 ARG A CA 1
ATOM 808 C C . ARG A 1 102 ? -7.586 10.385 10.915 1.00 96.62 102 ARG A C 1
ATOM 810 O O . ARG A 1 102 ? -8.162 10.583 11.977 1.00 96.62 102 ARG A O 1
ATOM 817 N N . GLU A 1 103 ? -8.225 10.192 9.767 1.00 95.31 103 GLU A N 1
ATOM 818 C CA . GLU A 1 103 ? -9.683 10.240 9.637 1.00 95.31 103 GLU A CA 1
ATOM 819 C C . GLU A 1 103 ? -10.375 8.954 10.103 1.00 95.31 103 GLU A C 1
ATOM 821 O O . GLU A 1 103 ? -11.545 8.995 10.475 1.00 95.31 103 GLU A O 1
ATOM 826 N N . LYS A 1 104 ? -9.673 7.816 10.077 1.00 95.19 104 LYS A N 1
ATOM 827 C CA . LYS A 1 104 ? -10.232 6.498 10.390 1.00 95.19 104 LYS A CA 1
ATOM 828 C C . LYS A 1 104 ? -9.176 5.601 11.039 1.00 95.19 104 LYS A C 1
ATOM 830 O O . LYS A 1 104 ? -8.004 5.685 10.679 1.00 95.19 104 LYS A O 1
ATOM 835 N N . GLU A 1 105 ? -9.580 4.750 11.981 1.00 97.25 105 GLU A N 1
ATOM 836 C CA . GLU A 1 105 ? -8.734 3.659 12.486 1.00 97.25 105 GLU A CA 1
ATOM 837 C C . GLU A 1 105 ? -8.800 2.452 11.542 1.00 97.25 105 GLU A C 1
ATOM 839 O O . GLU A 1 105 ? -9.871 2.100 11.044 1.00 97.25 105 GLU A O 1
ATOM 844 N N . PHE A 1 106 ? -7.653 1.829 11.285 1.00 98.12 106 PHE A N 1
ATOM 845 C CA . PHE A 1 106 ? -7.544 0.653 10.427 1.00 98.12 106 PHE A CA 1
ATOM 846 C C . PHE A 1 106 ? -7.046 -0.545 11.228 1.00 98.12 106 PHE A C 1
ATOM 848 O O . PHE A 1 106 ? -6.167 -0.411 12.075 1.00 98.12 106 PHE A O 1
ATOM 855 N N . ASP A 1 107 ? -7.566 -1.727 10.910 1.00 97.44 107 ASP A N 1
ATOM 856 C CA . ASP A 1 107 ? -7.052 -2.993 11.435 1.00 97.44 107 ASP A CA 1
ATOM 857 C C . ASP A 1 107 ? -5.842 -3.462 10.620 1.00 97.44 107 ASP A C 1
ATOM 859 O O . ASP A 1 107 ? -4.902 -4.055 11.152 1.00 97.44 107 ASP A O 1
ATOM 863 N N . PHE A 1 108 ? -5.845 -3.151 9.320 1.00 98.25 108 PHE A N 1
ATOM 864 C CA . PHE A 1 108 ? -4.803 -3.533 8.378 1.00 98.25 108 PHE A CA 1
ATOM 865 C C . PHE A 1 108 ? -4.383 -2.353 7.502 1.00 98.25 108 PHE A C 1
ATOM 867 O O . PHE A 1 108 ? -5.217 -1.602 6.990 1.00 98.25 108 PHE A O 1
ATOM 874 N N . VAL A 1 109 ? -3.079 -2.233 7.268 1.00 98.38 109 VAL A N 1
ATOM 875 C CA . VAL A 1 109 ? -2.493 -1.324 6.280 1.00 98.38 109 VAL A CA 1
ATOM 876 C C . VAL A 1 109 ? -1.677 -2.161 5.306 1.00 98.38 109 VAL A C 1
ATOM 878 O O . VAL A 1 109 ? -0.666 -2.745 5.686 1.00 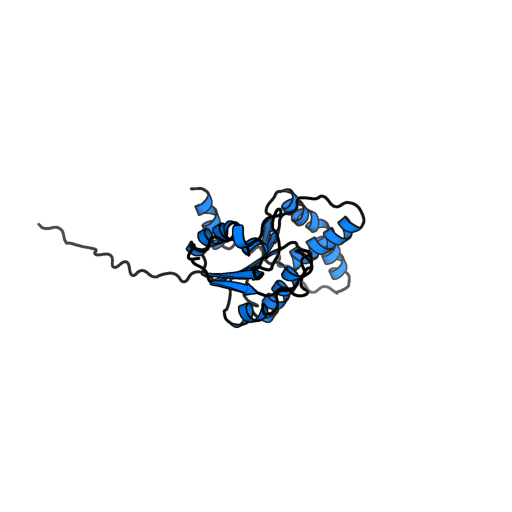98.38 109 VAL A O 1
ATOM 881 N N . LEU A 1 110 ? -2.118 -2.214 4.052 1.00 98.06 110 LEU A N 1
ATOM 882 C CA . LEU A 1 110 ? -1.460 -2.939 2.974 1.00 98.06 110 LEU A CA 1
ATOM 883 C C . LEU A 1 110 ? -0.878 -1.956 1.961 1.00 98.06 110 LEU A C 1
ATOM 885 O O . LEU A 1 110 ? -1.608 -1.170 1.354 1.00 98.06 110 LEU A O 1
ATOM 889 N N . VAL A 1 111 ? 0.428 -2.035 1.727 1.00 97.31 111 VAL A N 1
ATOM 890 C CA . VAL A 1 111 ? 1.097 -1.240 0.695 1.00 97.31 111 VAL A CA 1
ATOM 891 C C . VAL A 1 111 ? 1.437 -2.112 -0.509 1.00 97.31 111 VAL A C 1
ATOM 893 O O . VAL A 1 111 ? 2.197 -3.063 -0.393 1.00 97.31 111 VAL A O 1
ATOM 896 N N . ASP A 1 112 ? 0.911 -1.765 -1.679 1.00 94.88 112 ASP A N 1
ATOM 897 C CA . ASP A 1 112 ? 1.340 -2.300 -2.974 1.00 94.88 112 ASP A CA 1
ATOM 898 C C . ASP A 1 112 ? 2.448 -1.396 -3.531 1.00 94.88 112 ASP A C 1
ATOM 900 O O . ASP A 1 112 ? 2.202 -0.380 -4.194 1.00 94.88 112 ASP A O 1
ATOM 904 N N . SER A 1 113 ? 3.679 -1.709 -3.134 1.00 91.81 113 SER A N 1
ATOM 905 C CA . SER A 1 113 ? 4.892 -0.993 -3.517 1.00 91.81 113 SER A CA 1
ATOM 906 C C . SER A 1 113 ? 6.090 -1.915 -3.361 1.00 91.81 113 SER A C 1
ATOM 908 O O . SER A 1 113 ? 6.129 -2.776 -2.489 1.00 91.81 113 SER A O 1
ATOM 910 N N . GLU A 1 114 ? 7.126 -1.653 -4.149 1.00 90.38 114 GLU A N 1
ATOM 911 C CA . GLU A 1 114 ? 8.424 -2.283 -3.945 1.00 90.38 114 GLU A CA 1
ATOM 912 C C . GLU A 1 114 ? 9.018 -1.921 -2.567 1.00 90.38 114 GLU A C 1
ATOM 914 O O . GLU A 1 114 ? 8.821 -0.783 -2.114 1.00 90.38 114 GLU A O 1
ATOM 919 N N . PRO A 1 115 ? 9.832 -2.805 -1.955 1.00 90.75 115 PRO A N 1
ATOM 920 C CA . PRO A 1 115 ? 10.499 -2.565 -0.668 1.00 90.75 115 PRO A CA 1
ATOM 921 C C . PRO A 1 115 ? 11.356 -1.293 -0.608 1.00 90.75 115 PRO A C 1
ATOM 923 O O . PRO A 1 115 ? 11.538 -0.683 0.445 1.00 90.75 115 PRO A O 1
ATOM 926 N N . TRP A 1 116 ? 11.910 -0.870 -1.748 1.00 91.12 116 TRP A N 1
ATOM 927 C CA . TRP A 1 116 ? 12.707 0.358 -1.870 1.00 91.12 116 TRP A CA 1
ATOM 928 C C . TRP A 1 116 ? 11.875 1.597 -2.228 1.00 91.12 116 TRP A C 1
ATOM 930 O O . TRP A 1 116 ? 12.431 2.685 -2.370 1.00 91.12 116 TRP A O 1
ATOM 940 N N . GLY A 1 117 ? 10.561 1.448 -2.405 1.00 92.88 117 GLY A N 1
ATOM 941 C CA . GLY A 1 117 ? 9.662 2.541 -2.745 1.00 92.88 117 GLY A CA 1
ATOM 942 C C . GLY A 1 117 ? 9.478 3.511 -1.580 1.00 92.88 117 GLY A C 1
ATOM 943 O O . GLY A 1 117 ? 9.183 3.110 -0.455 1.00 92.88 117 GLY A O 1
ATOM 944 N N . LEU A 1 118 ? 9.598 4.811 -1.852 1.00 94.56 118 LEU A N 1
ATOM 945 C CA . LEU A 1 118 ? 9.424 5.857 -0.838 1.00 94.56 118 LEU A CA 1
ATOM 946 C C . LEU A 1 118 ? 8.018 5.848 -0.212 1.00 94.56 118 LEU A C 1
ATOM 948 O O . LEU A 1 118 ? 7.873 6.105 0.984 1.00 94.56 118 LEU A O 1
ATOM 952 N N . VAL A 1 119 ? 6.997 5.478 -0.993 1.00 95.12 119 VAL A N 1
ATOM 953 C CA . VAL A 1 119 ? 5.610 5.324 -0.525 1.00 95.12 119 VAL A CA 1
ATOM 954 C C . VAL A 1 119 ? 5.496 4.290 0.594 1.00 95.12 119 VAL A C 1
ATOM 956 O O . VAL A 1 119 ? 4.778 4.539 1.562 1.00 95.12 119 VAL A O 1
ATOM 959 N N . LYS A 1 120 ? 6.219 3.164 0.509 1.00 96.19 120 LYS A N 1
ATOM 960 C CA . LYS A 1 120 ? 6.223 2.146 1.568 1.00 96.19 120 LYS A CA 1
ATOM 961 C C . LYS A 1 120 ? 6.683 2.751 2.885 1.00 96.19 120 LYS A C 1
ATOM 963 O O . LYS A 1 120 ? 5.973 2.673 3.881 1.00 96.19 120 LYS A O 1
ATOM 968 N N . TRP A 1 121 ? 7.857 3.373 2.886 1.00 97.19 121 TRP A N 1
ATOM 969 C CA . TRP A 1 121 ? 8.449 3.921 4.105 1.00 97.19 121 TRP A CA 1
ATOM 970 C C . TRP A 1 121 ? 7.628 5.078 4.676 1.00 97.19 121 TRP A C 1
ATOM 972 O O . TRP A 1 121 ? 7.499 5.203 5.893 1.00 97.19 121 TRP A O 1
ATOM 982 N N . GLN A 1 122 ? 6.999 5.873 3.806 1.00 97.69 122 GLN A N 1
ATOM 983 C CA . GLN A 1 122 ? 6.016 6.872 4.212 1.00 97.69 122 GLN A CA 1
ATOM 984 C C . GLN A 1 122 ? 4.824 6.230 4.927 1.00 97.69 122 GLN A C 1
ATOM 986 O O . GLN A 1 122 ? 4.463 6.658 6.021 1.00 97.69 122 GLN A O 1
ATOM 991 N N . ALA A 1 123 ? 4.213 5.210 4.323 1.00 98.06 123 ALA A N 1
ATOM 992 C CA . ALA A 1 123 ? 3.063 4.518 4.886 1.00 98.06 123 ALA A CA 1
ATOM 993 C C . ALA A 1 123 ? 3.409 3.804 6.198 1.00 98.06 123 ALA A C 1
ATOM 995 O O . ALA A 1 123 ? 2.646 3.902 7.153 1.00 98.06 123 ALA A O 1
ATOM 996 N N . TRP A 1 124 ? 4.575 3.159 6.274 1.00 98.19 124 TRP A N 1
ATOM 997 C CA . TRP A 1 124 ? 5.071 2.515 7.488 1.00 98.19 124 TRP A CA 1
ATOM 998 C C . TRP A 1 124 ? 5.215 3.519 8.633 1.00 98.19 124 TRP A C 1
ATOM 1000 O O . TRP A 1 124 ? 4.680 3.305 9.721 1.00 98.19 124 TRP A O 1
ATOM 1010 N N . LEU A 1 125 ? 5.874 4.655 8.381 1.00 98.19 125 LEU A N 1
ATOM 1011 C CA . LEU A 1 125 ? 6.045 5.696 9.390 1.00 98.19 125 LEU A CA 1
ATOM 1012 C C . LEU A 1 125 ? 4.687 6.223 9.872 1.00 98.19 125 LEU A C 1
ATOM 1014 O O . LEU A 1 125 ? 4.456 6.335 11.075 1.00 98.19 125 LEU A O 1
ATOM 1018 N N . LEU A 1 126 ? 3.765 6.503 8.948 1.00 98.31 126 LEU A N 1
ATOM 1019 C CA . LEU A 1 126 ? 2.417 6.959 9.288 1.00 98.31 126 LEU A CA 1
ATOM 1020 C C . LEU A 1 126 ? 1.627 5.899 10.067 1.00 98.31 126 LEU A C 1
ATOM 1022 O O . LEU A 1 126 ? 0.935 6.250 11.021 1.00 98.31 126 LEU A O 1
ATOM 1026 N N . ALA A 1 127 ? 1.774 4.616 9.731 1.00 98.00 127 ALA A N 1
ATOM 1027 C CA . ALA A 1 127 ? 1.153 3.523 10.469 1.00 98.00 127 ALA A CA 1
ATOM 1028 C C . ALA A 1 127 ? 1.672 3.464 11.912 1.00 98.00 127 ALA A C 1
ATOM 1030 O O . ALA A 1 127 ? 0.882 3.432 12.851 1.00 98.00 127 ALA A O 1
ATOM 1031 N N . LYS A 1 128 ? 2.990 3.551 12.126 1.00 97.31 128 LYS A N 1
ATOM 1032 C CA . LYS A 1 128 ? 3.559 3.533 13.486 1.00 97.31 128 LYS A CA 1
ATOM 1033 C C . LYS A 1 128 ? 3.222 4.793 14.295 1.00 97.31 128 LYS A C 1
ATOM 1035 O O . LYS A 1 128 ? 3.121 4.722 15.523 1.00 97.31 128 LYS A O 1
ATOM 1040 N N . LEU A 1 129 ? 3.011 5.933 13.635 1.00 97.81 129 LEU A N 1
ATOM 1041 C CA . LEU A 1 129 ? 2.619 7.181 14.296 1.00 97.81 129 LEU A CA 1
ATOM 1042 C C . LEU A 1 129 ? 1.130 7.224 14.664 1.00 97.81 129 LEU A C 1
ATOM 1044 O O . LEU A 1 129 ? 0.809 7.592 15.792 1.00 97.81 129 LEU A O 1
ATOM 1048 N N . TYR A 1 130 ? 0.240 6.851 13.742 1.00 97.88 130 TYR A N 1
ATOM 1049 C CA . TYR A 1 130 ? -1.207 7.070 13.876 1.00 97.88 130 TYR A CA 1
ATOM 1050 C C . TYR A 1 130 ? -2.024 5.790 14.097 1.00 97.88 130 TYR A C 1
ATOM 1052 O O . TYR A 1 130 ? -3.130 5.867 14.612 1.00 97.88 130 TYR A O 1
ATOM 1060 N N . GLN A 1 131 ? -1.496 4.619 13.737 1.00 97.12 131 GLN A N 1
ATOM 1061 C CA . GLN A 1 131 ? -2.234 3.349 13.664 1.00 97.12 131 GLN A CA 1
ATOM 1062 C C . GLN A 1 131 ? -1.476 2.228 14.389 1.00 97.12 131 GLN A C 1
ATOM 1064 O O . GLN A 1 131 ? -1.237 1.155 13.848 1.00 97.12 131 GLN A O 1
ATOM 1069 N N . ARG A 1 132 ? -1.064 2.468 15.641 1.00 94.62 132 ARG A N 1
ATOM 1070 C CA . ARG A 1 132 ? -0.177 1.558 16.403 1.00 94.62 132 ARG A CA 1
ATOM 1071 C C . ARG A 1 132 ? -0.698 0.126 16.574 1.00 94.62 132 ARG A C 1
ATOM 1073 O O . ARG A 1 132 ? 0.097 -0.756 16.880 1.00 94.62 132 ARG A O 1
ATOM 1080 N N . LYS A 1 133 ? -2.011 -0.080 16.450 1.00 95.75 133 LYS A N 1
ATOM 1081 C CA . LYS A 1 133 ? -2.665 -1.392 16.568 1.00 95.75 133 LYS A CA 1
ATOM 1082 C C . LYS A 1 133 ? -2.853 -2.095 15.222 1.00 95.75 133 LYS A C 1
ATOM 1084 O O . LYS A 1 133 ? -3.126 -3.289 15.224 1.00 95.75 133 LYS A O 1
ATOM 1089 N N . ALA A 1 134 ? -2.729 -1.368 14.112 1.00 96.75 134 ALA A N 1
ATOM 1090 C CA . ALA A 1 134 ? -2.917 -1.925 12.786 1.00 96.75 134 ALA A CA 1
ATOM 1091 C C . ALA A 1 134 ? -1.759 -2.856 12.429 1.00 96.75 134 ALA A C 1
ATOM 1093 O O . ALA A 1 134 ? -0.596 -2.539 12.696 1.00 96.75 134 ALA A O 1
ATOM 1094 N N . LEU A 1 135 ? -2.078 -3.965 11.768 1.00 97.56 135 LEU A N 1
ATOM 1095 C CA . LEU A 1 135 ? -1.077 -4.814 11.136 1.00 97.56 135 LEU A CA 1
ATOM 1096 C C . LEU A 1 135 ? -0.636 -4.161 9.827 1.00 97.56 135 LEU A C 1
ATOM 1098 O O . LEU A 1 135 ? -1.455 -3.888 8.947 1.00 97.56 135 LEU A O 1
ATOM 1102 N N . PHE A 1 136 ? 0.660 -3.902 9.704 1.00 97.94 136 PHE A N 1
ATOM 1103 C CA . PHE A 1 136 ? 1.263 -3.312 8.518 1.00 97.94 136 PHE A CA 1
ATOM 1104 C C . PHE A 1 136 ? 1.869 -4.403 7.639 1.00 97.94 136 PHE A C 1
ATOM 1106 O O . PHE A 1 136 ? 2.614 -5.248 8.127 1.00 97.94 136 PHE A O 1
ATOM 1113 N N . GLY A 1 137 ? 1.602 -4.375 6.340 1.00 95.19 137 GLY A N 1
ATOM 1114 C CA . GLY A 1 137 ? 2.214 -5.318 5.417 1.00 95.19 137 GLY A CA 1
ATOM 1115 C C . GLY A 1 137 ? 2.336 -4.796 4.001 1.00 95.19 137 GLY A C 1
ATOM 1116 O O . GLY A 1 137 ? 1.749 -3.774 3.632 1.00 95.19 137 GLY A O 1
ATOM 1117 N N . GLU A 1 138 ? 3.106 -5.519 3.196 1.00 95.25 138 GLU A N 1
ATOM 1118 C CA . GLU A 1 138 ? 3.350 -5.173 1.800 1.00 95.25 138 GLU A CA 1
ATOM 1119 C C . GLU A 1 138 ? 2.928 -6.275 0.829 1.00 95.25 138 GLU A C 1
ATOM 1121 O O . GLU A 1 138 ? 3.005 -7.468 1.128 1.00 95.25 138 GLU A O 1
ATOM 1126 N N . PHE A 1 139 ? 2.517 -5.860 -0.366 1.00 93.94 139 PHE A N 1
ATOM 1127 C CA . PHE A 1 139 ? 2.476 -6.696 -1.554 1.00 93.94 139 PHE A CA 1
ATOM 1128 C C . PHE A 1 139 ? 3.616 -6.268 -2.479 1.00 93.94 139 PHE A C 1
ATOM 1130 O O . PHE A 1 139 ? 3.704 -5.099 -2.851 1.00 93.94 139 PHE A O 1
ATOM 1137 N N . SER A 1 140 ? 4.473 -7.213 -2.865 1.00 90.25 140 SER A N 1
ATOM 1138 C CA . SER A 1 140 ? 5.583 -6.961 -3.790 1.00 90.25 140 SER A CA 1
ATOM 1139 C C . SER A 1 140 ? 5.684 -8.069 -4.837 1.00 90.25 140 SER A C 1
ATOM 1141 O O . SER A 1 140 ? 5.293 -9.222 -4.619 1.00 90.25 140 SER A O 1
ATOM 1143 N N . TRP A 1 141 ? 6.203 -7.706 -6.007 1.00 87.88 141 TRP A N 1
ATOM 1144 C CA . TRP A 1 141 ? 6.425 -8.596 -7.133 1.00 87.88 141 TRP A CA 1
ATOM 1145 C C . TRP A 1 141 ? 7.817 -8.345 -7.705 1.00 87.88 141 TRP A C 1
ATOM 1147 O O . TRP A 1 141 ? 8.092 -7.261 -8.199 1.00 87.88 141 TRP A O 1
ATOM 1157 N N . GLU A 1 142 ? 8.673 -9.365 -7.734 1.00 85.50 142 GLU A N 1
ATOM 1158 C CA . GLU A 1 142 ? 10.052 -9.214 -8.211 1.00 85.50 142 GLU A CA 1
ATOM 1159 C C . GLU A 1 142 ? 10.276 -10.030 -9.485 1.00 85.50 142 GLU A C 1
ATOM 1161 O O . GLU A 1 142 ? 10.143 -11.254 -9.480 1.00 85.50 142 GLU A O 1
ATOM 1166 N N . ASN A 1 143 ? 10.635 -9.365 -10.582 1.00 82.31 143 ASN A N 1
ATOM 1167 C CA . ASN A 1 143 ? 10.918 -10.022 -11.864 1.00 82.31 143 ASN A CA 1
ATOM 1168 C C . ASN A 1 143 ? 12.412 -10.069 -12.198 1.00 82.31 143 ASN A C 1
ATOM 1170 O O . ASN A 1 143 ? 12.796 -10.791 -13.118 1.00 82.31 143 ASN A O 1
ATOM 1174 N N . VAL A 1 144 ? 13.262 -9.311 -11.496 1.00 77.00 144 VAL A N 1
ATOM 1175 C CA . VAL A 1 144 ? 14.644 -9.092 -11.932 1.00 77.00 144 VAL A CA 1
ATOM 1176 C C . VAL A 1 144 ? 15.628 -9.504 -10.848 1.00 77.00 144 VAL A C 1
ATOM 1178 O O . VAL A 1 144 ? 15.716 -8.897 -9.784 1.00 77.00 144 VAL A O 1
ATOM 1181 N N . LYS A 1 145 ? 16.467 -10.495 -11.162 1.00 78.56 145 LYS A N 1
ATOM 1182 C CA . LYS A 1 145 ? 17.656 -10.769 -10.354 1.00 78.56 145 LYS A CA 1
ATOM 1183 C C . LYS A 1 145 ? 18.651 -9.629 -10.542 1.00 78.56 145 LYS A C 1
ATOM 1185 O O . LYS A 1 145 ? 19.121 -9.388 -11.652 1.00 78.56 145 LYS A O 1
ATOM 1190 N N . ARG A 1 146 ? 18.967 -8.916 -9.460 1.00 79.81 146 ARG A N 1
ATOM 1191 C CA . ARG A 1 146 ? 20.003 -7.875 -9.459 1.00 79.81 146 ARG A CA 1
ATOM 1192 C C . ARG A 1 146 ? 21.278 -8.432 -8.840 1.00 79.81 146 ARG A C 1
ATOM 1194 O O . ARG A 1 146 ? 21.293 -8.774 -7.661 1.00 79.81 146 ARG A O 1
ATOM 1201 N N . GLU A 1 147 ? 22.337 -8.506 -9.635 1.00 83.94 147 GLU A N 1
ATOM 1202 C CA . GLU A 1 147 ? 23.661 -8.942 -9.187 1.00 83.94 147 GLU A CA 1
ATOM 1203 C C . GLU A 1 147 ? 24.568 -7.745 -8.846 1.00 83.94 147 GLU A C 1
ATOM 1205 O O . GLU A 1 147 ? 24.254 -6.582 -9.125 1.00 83.94 147 GLU A O 1
ATOM 1210 N N . GLY A 1 148 ? 25.697 -8.027 -8.194 1.00 89.19 148 GLY A N 1
ATOM 1211 C CA . GLY A 1 148 ? 26.696 -7.027 -7.816 1.00 89.19 148 GLY A CA 1
ATOM 1212 C C . GLY A 1 148 ? 26.266 -6.100 -6.672 1.00 89.19 148 GLY A C 1
ATOM 1213 O O . GLY A 1 148 ? 25.396 -6.420 -5.861 1.00 89.19 148 GLY A O 1
ATOM 1214 N N . PHE A 1 149 ? 26.891 -4.922 -6.599 1.00 85.38 149 PHE A N 1
ATOM 1215 C CA . PHE A 1 149 ? 26.699 -3.962 -5.503 1.00 85.38 149 PHE A CA 1
ATOM 1216 C C . PHE A 1 149 ? 25.245 -3.482 -5.363 1.00 85.38 149 PHE A C 1
ATOM 1218 O O . PHE A 1 149 ? 24.722 -3.374 -4.255 1.00 85.38 149 PHE A O 1
ATOM 1225 N N . LYS A 1 150 ? 24.543 -3.278 -6.488 1.00 83.94 150 LYS A N 1
ATOM 1226 C CA . LYS A 1 150 ? 23.108 -2.945 -6.479 1.00 83.94 150 LYS A CA 1
ATOM 1227 C C . LYS A 1 150 ? 22.273 -4.060 -5.840 1.00 83.94 150 LYS A C 1
ATOM 1229 O O . LYS A 1 150 ? 21.348 -3.759 -5.094 1.00 83.94 150 LYS A O 1
ATOM 1234 N N . GLY A 1 151 ? 22.619 -5.324 -6.088 1.00 85.44 151 GLY A N 1
ATOM 1235 C CA . GLY A 1 151 ? 21.987 -6.477 -5.441 1.00 85.44 151 GLY A CA 1
ATOM 1236 C C . GLY A 1 151 ? 22.241 -6.533 -3.933 1.00 85.44 151 GLY A C 1
ATOM 1237 O O . GLY A 1 151 ? 21.335 -6.856 -3.168 1.00 85.44 151 GLY A O 1
ATOM 1238 N N . GLN A 1 152 ? 23.440 -6.151 -3.483 1.00 86.50 152 GLN A N 1
ATOM 1239 C CA . GLN A 1 152 ? 23.765 -6.087 -2.053 1.00 86.50 152 GLN A CA 1
ATOM 1240 C C . GLN A 1 152 ? 22.953 -5.012 -1.324 1.00 86.50 152 GLN A C 1
ATOM 1242 O O . GLN A 1 152 ? 22.357 -5.308 -0.289 1.00 86.50 152 GLN A O 1
ATOM 1247 N N . ILE A 1 153 ? 22.866 -3.798 -1.885 1.00 87.94 153 ILE A N 1
ATOM 1248 C CA . ILE A 1 153 ? 22.005 -2.730 -1.345 1.00 87.94 153 ILE A CA 1
ATOM 1249 C C . ILE A 1 153 ? 20.561 -3.219 -1.268 1.00 87.94 153 ILE A C 1
ATOM 1251 O O . ILE A 1 153 ? 19.901 -3.067 -0.243 1.00 87.94 153 ILE A O 1
ATOM 1255 N N . LEU A 1 154 ? 20.085 -3.855 -2.338 1.00 86.94 154 LEU A N 1
ATOM 1256 C CA . LEU A 1 154 ? 18.734 -4.384 -2.385 1.00 86.94 154 LEU A CA 1
ATOM 1257 C C . LEU A 1 154 ? 18.495 -5.422 -1.283 1.00 86.94 154 LEU A C 1
ATOM 1259 O O . LEU A 1 154 ? 17.485 -5.351 -0.596 1.00 86.94 154 LEU A O 1
ATOM 1263 N N . SER A 1 155 ? 19.448 -6.328 -1.048 1.00 86.81 155 SER A N 1
ATOM 1264 C CA . SER A 1 155 ? 19.358 -7.315 0.034 1.00 86.81 155 SER A CA 1
ATOM 1265 C C . SER A 1 155 ? 19.180 -6.658 1.404 1.00 86.81 155 SER A C 1
ATOM 1267 O O . SER A 1 155 ? 18.389 -7.138 2.213 1.00 86.81 155 SER A O 1
ATOM 1269 N N . VAL A 1 156 ? 19.872 -5.543 1.661 1.00 89.88 156 VAL A N 1
ATOM 1270 C CA . VAL A 1 156 ? 19.693 -4.772 2.899 1.00 89.88 156 VAL A CA 1
ATOM 1271 C C . VAL A 1 156 ? 18.285 -4.186 2.970 1.00 89.88 156 VAL A C 1
ATOM 1273 O O . VAL A 1 156 ? 17.632 -4.317 4.001 1.00 89.88 156 VAL A O 1
ATOM 1276 N N . ILE A 1 157 ? 17.783 -3.606 1.878 1.00 91.31 157 ILE A N 1
ATOM 1277 C CA . ILE A 1 157 ? 16.427 -3.045 1.833 1.00 91.31 157 ILE A CA 1
ATOM 1278 C C . ILE A 1 157 ? 15.372 -4.127 2.098 1.00 91.31 157 ILE A C 1
ATOM 1280 O O . ILE A 1 157 ? 14.499 -3.916 2.933 1.00 91.31 157 ILE A O 1
ATOM 1284 N N . TYR A 1 158 ? 15.482 -5.301 1.469 1.00 90.69 158 TYR A N 1
ATOM 1285 C CA . TYR A 1 158 ? 14.572 -6.426 1.717 1.00 90.69 158 TYR A CA 1
ATOM 1286 C C . TYR A 1 158 ? 14.587 -6.870 3.190 1.00 90.69 158 TYR A C 1
ATOM 1288 O O . TYR A 1 158 ? 13.538 -7.178 3.747 1.00 90.69 158 TYR A O 1
ATOM 1296 N N . ARG A 1 159 ? 15.743 -6.844 3.868 1.00 89.12 159 ARG A N 1
ATOM 1297 C CA . ARG A 1 159 ? 15.812 -7.138 5.315 1.00 89.12 159 ARG A CA 1
ATOM 1298 C C . ARG A 1 159 ? 15.104 -6.095 6.155 1.00 89.12 159 ARG A C 1
ATOM 1300 O O . ARG A 1 159 ? 14.384 -6.456 7.079 1.00 89.12 159 ARG A O 1
ATOM 1307 N N . LEU A 1 160 ? 15.321 -4.819 5.848 1.00 93.19 160 LEU A N 1
ATOM 1308 C CA . LEU A 1 160 ? 14.627 -3.735 6.537 1.00 93.19 160 LEU A CA 1
ATOM 1309 C C . LEU A 1 160 ? 13.114 -3.853 6.324 1.00 93.19 160 LEU A C 1
ATOM 1311 O O . LEU A 1 160 ? 12.368 -3.646 7.271 1.00 93.19 160 LEU A O 1
ATOM 1315 N N . SER A 1 161 ? 12.683 -4.261 5.127 1.00 93.06 161 SER A N 1
ATOM 1316 C CA . SER A 1 161 ? 11.292 -4.594 4.796 1.00 93.06 161 SER A CA 1
ATOM 1317 C C . SER A 1 161 ? 10.702 -5.615 5.7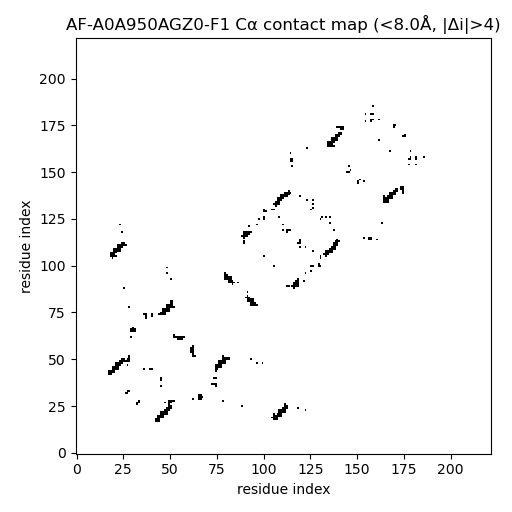71 1.00 93.06 161 SER A C 1
ATOM 1319 O O . SER A 1 161 ? 9.696 -5.350 6.413 1.00 93.06 161 SER A O 1
ATOM 1321 N N . ILE A 1 162 ? 11.383 -6.751 5.954 1.00 91.69 162 ILE A N 1
ATOM 1322 C CA . ILE A 1 162 ? 10.930 -7.841 6.837 1.00 91.69 162 ILE A CA 1
ATOM 1323 C C . ILE A 1 162 ? 10.840 -7.398 8.290 1.00 91.69 162 ILE A C 1
ATOM 1325 O O . ILE A 1 162 ? 9.962 -7.839 9.018 1.00 91.69 162 ILE A O 1
ATOM 1329 N N . LEU A 1 163 ? 11.771 -6.551 8.729 1.00 92.31 163 LEU A N 1
ATOM 1330 C CA . LEU A 1 163 ? 11.762 -6.025 10.091 1.00 92.31 163 LEU A CA 1
ATOM 1331 C C . LEU A 1 163 ? 10.668 -4.973 10.306 1.00 92.31 163 LEU A C 1
ATOM 1333 O O . LEU A 1 163 ? 10.223 -4.779 11.436 1.00 92.31 163 LEU A O 1
ATOM 1337 N N . ALA A 1 164 ? 10.285 -4.261 9.249 1.00 94.31 164 ALA A N 1
ATOM 1338 C CA . ALA A 1 164 ? 9.286 -3.205 9.297 1.00 94.31 164 ALA A CA 1
ATOM 1339 C C . ALA A 1 164 ? 7.848 -3.748 9.255 1.00 94.31 164 ALA A C 1
ATOM 1341 O O . ALA A 1 164 ? 6.960 -3.128 9.855 1.00 94.31 164 ALA A O 1
ATOM 1342 N N . ASP A 1 165 ? 7.643 -4.876 8.573 1.00 93.81 165 ASP A N 1
ATOM 1343 C CA . ASP A 1 165 ? 6.333 -5.418 8.226 1.00 93.81 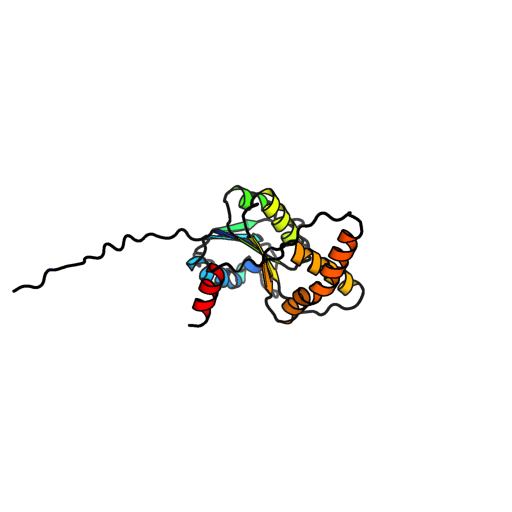165 ASP A CA 1
ATOM 1344 C C . ASP A 1 165 ? 5.883 -6.529 9.183 1.00 93.81 165 ASP A C 1
ATOM 1346 O O . ASP A 1 165 ? 6.648 -7.412 9.563 1.00 93.81 165 ASP A O 1
ATOM 1350 N N . ASP A 1 166 ? 4.599 -6.517 9.531 1.00 94.69 166 ASP A N 1
ATOM 1351 C CA . ASP A 1 166 ? 3.941 -7.573 10.300 1.00 94.69 166 ASP A CA 1
ATOM 1352 C C . ASP A 1 166 ? 3.568 -8.771 9.401 1.00 94.69 166 ASP A C 1
ATOM 1354 O O . ASP A 1 166 ? 3.496 -9.912 9.865 1.00 94.69 166 ASP A O 1
ATOM 1358 N N . PHE A 1 167 ? 3.342 -8.530 8.103 1.00 93.94 167 PHE A N 1
ATOM 1359 C CA . PHE A 1 167 ? 3.098 -9.568 7.099 1.00 93.94 167 PHE A CA 1
ATOM 1360 C C . PHE A 1 167 ? 3.539 -9.137 5.693 1.00 93.94 167 PHE A C 1
ATOM 1362 O O . PHE A 1 167 ? 3.591 -7.954 5.374 1.00 93.94 167 PHE A O 1
ATOM 1369 N N . ILE A 1 168 ? 3.825 -10.111 4.824 1.00 93.19 168 ILE A N 1
ATOM 1370 C CA . ILE A 1 168 ? 4.276 -9.877 3.445 1.00 93.19 168 ILE A CA 1
ATOM 1371 C C . ILE A 1 168 ? 3.513 -10.798 2.494 1.00 93.19 168 ILE A C 1
ATOM 1373 O O . ILE A 1 168 ? 3.403 -12.003 2.733 1.00 93.19 168 ILE A O 1
ATOM 1377 N N . ILE A 1 169 ? 3.028 -10.240 1.387 1.00 92.75 169 ILE A N 1
ATOM 1378 C CA . ILE A 1 169 ? 2.372 -10.960 0.298 1.00 92.75 169 ILE A CA 1
ATOM 1379 C C . ILE A 1 169 ? 3.291 -10.927 -0.926 1.00 92.75 169 ILE A C 1
ATOM 1381 O O . ILE A 1 169 ? 3.395 -9.929 -1.637 1.00 92.75 169 ILE A O 1
ATOM 1385 N N . ALA A 1 170 ? 3.958 -12.048 -1.189 1.00 92.75 170 ALA A N 1
ATOM 1386 C CA . ALA A 1 170 ? 4.792 -12.200 -2.375 1.00 92.75 170 ALA A CA 1
ATOM 1387 C C . ALA A 1 170 ? 3.931 -12.562 -3.594 1.00 92.75 170 ALA A C 1
ATOM 1389 O O . ALA A 1 170 ? 3.287 -13.612 -3.616 1.00 92.75 170 ALA A O 1
ATOM 1390 N N . GLY A 1 171 ? 3.963 -11.728 -4.632 1.00 89.38 171 GLY A N 1
ATOM 1391 C CA . GLY A 1 171 ? 3.223 -11.957 -5.872 1.00 89.38 171 GLY A CA 1
ATOM 1392 C C . GLY A 1 171 ? 3.754 -13.125 -6.712 1.00 89.38 171 GLY A C 1
ATOM 1393 O O . GLY A 1 171 ? 3.012 -13.713 -7.495 1.00 89.38 171 GLY A O 1
ATOM 1394 N N . ASN A 1 172 ? 5.021 -13.510 -6.532 1.00 90.56 172 ASN A N 1
ATOM 1395 C CA . ASN A 1 172 ? 5.633 -14.633 -7.239 1.00 90.56 172 ASN A CA 1
ATOM 1396 C C . ASN A 1 172 ? 6.687 -15.376 -6.390 1.00 90.56 172 ASN A C 1
ATOM 1398 O O . ASN A 1 172 ? 7.073 -14.946 -5.299 1.00 90.56 172 ASN A O 1
ATOM 1402 N N . GLN A 1 173 ? 7.167 -16.516 -6.900 1.00 87.75 173 GLN A N 1
ATOM 1403 C CA . GLN A 1 173 ? 8.153 -17.355 -6.204 1.00 87.75 173 GLN A CA 1
ATOM 1404 C C . GLN A 1 173 ? 9.510 -16.659 -6.022 1.00 87.75 173 GLN A C 1
ATOM 1406 O O . GLN A 1 173 ? 10.162 -16.852 -4.999 1.00 87.75 173 GLN A O 1
ATOM 1411 N N . THR A 1 174 ? 9.922 -15.830 -6.984 1.00 86.56 174 THR A N 1
ATOM 1412 C CA . THR A 1 174 ? 11.187 -15.084 -6.933 1.00 86.56 174 THR A CA 1
ATOM 1413 C C . THR A 1 174 ? 11.207 -14.101 -5.765 1.00 86.56 174 THR A C 1
ATOM 1415 O O . THR A 1 174 ? 12.131 -14.116 -4.957 1.00 86.56 174 THR A O 1
ATOM 1418 N N . CYS A 1 175 ? 10.152 -13.298 -5.628 1.00 85.69 175 CYS A N 1
ATOM 1419 C CA . CYS A 1 175 ? 9.938 -12.376 -4.519 1.00 85.69 175 CYS A CA 1
ATOM 1420 C C . CYS A 1 175 ? 9.928 -13.125 -3.179 1.00 85.69 175 CYS A C 1
ATOM 1422 O O . CYS A 1 175 ? 10.648 -12.766 -2.249 1.00 85.69 175 CYS A O 1
ATOM 1424 N N . ARG A 1 176 ? 9.210 -14.256 -3.109 1.00 86.50 176 ARG A N 1
ATOM 1425 C CA . ARG A 1 176 ? 9.196 -15.113 -1.916 1.00 86.50 176 ARG A CA 1
ATOM 1426 C C . ARG A 1 176 ? 10.597 -15.595 -1.524 1.00 86.50 176 ARG A C 1
ATOM 1428 O O . ARG A 1 176 ? 10.912 -15.623 -0.336 1.00 86.50 176 ARG A O 1
ATOM 1435 N N . ALA A 1 177 ? 11.435 -15.967 -2.490 1.00 85.19 177 ALA A N 1
ATOM 1436 C CA . ALA A 1 177 ? 12.801 -16.407 -2.218 1.00 85.19 177 ALA A CA 1
ATOM 1437 C C . ALA A 1 177 ? 13.648 -15.290 -1.582 1.00 85.19 177 ALA A C 1
ATOM 1439 O O . ALA A 1 177 ? 14.395 -15.559 -0.641 1.00 85.19 177 ALA A O 1
ATOM 1440 N N . TYR A 1 178 ? 13.492 -14.037 -2.024 1.00 82.00 178 TYR A N 1
ATOM 1441 C CA . TYR A 1 178 ? 14.203 -12.899 -1.430 1.00 82.00 178 TYR A CA 1
ATOM 1442 C C . TYR A 1 178 ? 13.873 -12.695 0.049 1.00 82.00 178 TYR A C 1
ATOM 1444 O O . TYR A 1 178 ? 14.782 -12.424 0.830 1.00 82.00 178 TYR A O 1
ATOM 1452 N N . PHE A 1 179 ? 12.613 -12.895 0.439 1.00 77.38 179 PHE A N 1
ATOM 1453 C CA . PHE A 1 179 ? 12.187 -12.782 1.835 1.00 77.38 179 PHE A CA 1
ATOM 1454 C C . PHE A 1 179 ? 12.572 -13.989 2.704 1.00 77.38 179 PHE A C 1
ATOM 1456 O O . PHE A 1 179 ? 12.736 -13.853 3.916 1.00 77.38 179 PHE A O 1
ATOM 1463 N N . TRP A 1 180 ? 12.750 -15.170 2.107 1.00 74.94 180 TRP A N 1
ATOM 1464 C CA . TRP A 1 180 ? 13.129 -16.384 2.840 1.00 74.94 180 TRP A CA 1
ATOM 1465 C C . TRP A 1 180 ? 14.641 -16.478 3.090 1.00 74.94 180 TRP A C 1
ATOM 1467 O O . TRP A 1 180 ? 15.088 -16.927 4.144 1.00 74.94 180 TRP A O 1
ATOM 1477 N N . HIS A 1 181 ? 15.460 -16.028 2.135 1.00 61.12 181 HIS A N 1
ATOM 1478 C CA . HIS A 1 181 ? 16.926 -16.105 2.224 1.00 61.12 181 HIS A CA 1
ATOM 1479 C C . HIS A 1 181 ? 17.563 -15.076 3.170 1.00 61.12 181 HIS A C 1
ATOM 1481 O O . HIS A 1 181 ? 18.783 -15.030 3.318 1.00 61.12 181 HIS A O 1
ATOM 1487 N N . THR A 1 182 ? 16.758 -14.254 3.829 1.00 56.66 182 THR A N 1
ATOM 1488 C CA . THR A 1 182 ? 17.187 -13.193 4.747 1.00 56.66 182 THR A CA 1
ATOM 1489 C C . THR A 1 182 ? 17.291 -13.628 6.212 1.00 56.66 182 THR A C 1
ATOM 1491 O O . THR A 1 182 ? 17.910 -12.915 7.003 1.00 56.66 182 THR A O 1
ATOM 1494 N N . GLU A 1 183 ? 16.808 -14.821 6.574 1.00 50.72 183 GLU A N 1
ATOM 1495 C CA . GLU A 1 183 ? 16.961 -15.382 7.929 1.00 50.72 183 GLU A CA 1
ATOM 1496 C C . GLU A 1 183 ? 18.414 -15.625 8.408 1.00 50.72 183 GLU A C 1
ATOM 1498 O O . GLU A 1 183 ? 18.693 -15.352 9.580 1.00 50.72 183 GLU A O 1
ATOM 1503 N N . PRO A 1 184 ? 19.388 -16.063 7.577 1.00 49.94 184 PRO A N 1
ATOM 1504 C CA . PRO A 1 184 ? 20.731 -16.392 8.069 1.00 49.94 184 PRO A CA 1
ATOM 1505 C C . PRO A 1 184 ? 21.472 -15.189 8.664 1.00 49.94 184 PRO A C 1
ATOM 1507 O O . PRO A 1 184 ? 22.258 -15.339 9.597 1.00 49.94 184 PRO A O 1
ATOM 1510 N N . ILE A 1 185 ? 21.208 -13.980 8.155 1.00 48.41 185 ILE A N 1
ATOM 1511 C CA . ILE A 1 185 ? 21.903 -12.761 8.590 1.00 48.41 185 ILE A CA 1
ATOM 1512 C C . ILE A 1 185 ? 21.112 -11.995 9.655 1.00 48.41 185 ILE A C 1
ATOM 1514 O O . ILE A 1 185 ? 21.723 -11.300 10.457 1.00 48.41 185 ILE A O 1
ATOM 1518 N N . LEU A 1 186 ? 19.793 -12.177 9.766 1.00 42.97 186 LEU A N 1
ATOM 1519 C CA . LEU A 1 186 ? 19.053 -11.708 10.944 1.00 42.97 186 LEU A CA 1
ATOM 1520 C C . LEU A 1 186 ? 19.483 -12.462 12.206 1.00 42.97 186 LEU A C 1
ATOM 1522 O O . LEU A 1 186 ? 19.639 -11.842 13.254 1.00 42.97 186 LEU A O 1
ATOM 1526 N N . ASN A 1 187 ? 19.808 -13.753 12.093 1.00 45.78 187 ASN A N 1
ATOM 1527 C CA . ASN A 1 187 ? 20.473 -14.477 13.175 1.00 45.78 187 ASN A CA 1
ATOM 1528 C C . ASN A 1 187 ? 21.851 -13.879 13.492 1.00 45.78 187 ASN A C 1
ATOM 1530 O O . ASN A 1 187 ? 22.131 -13.641 14.662 1.00 45.78 187 ASN A O 1
ATOM 1534 N N . ALA A 1 188 ? 22.660 -13.538 12.483 1.00 42.38 188 ALA A N 1
ATOM 1535 C CA . ALA A 1 188 ? 23.977 -12.924 12.679 1.00 42.38 188 ALA A CA 1
ATOM 1536 C C . ALA A 1 188 ? 23.920 -11.495 13.259 1.00 42.38 188 ALA A C 1
ATOM 1538 O O . ALA A 1 188 ? 24.723 -11.168 14.122 1.00 42.38 188 ALA A O 1
ATOM 1539 N N . ILE A 1 189 ? 22.964 -10.657 12.842 1.00 44.84 189 ILE A N 1
ATOM 1540 C CA . ILE A 1 189 ? 22.748 -9.302 13.378 1.00 44.84 189 ILE A CA 1
ATOM 1541 C C . ILE A 1 189 ? 22.122 -9.378 14.772 1.00 44.84 189 ILE A C 1
ATOM 1543 O O . ILE A 1 189 ? 22.547 -8.645 15.651 1.00 44.84 189 ILE A O 1
ATOM 1547 N N . SER A 1 190 ? 21.182 -10.296 15.030 1.00 45.66 190 SER A N 1
ATOM 1548 C CA . SER A 1 190 ? 20.684 -10.533 16.393 1.00 45.66 190 SER A CA 1
ATOM 1549 C C . SER A 1 190 ? 21.782 -11.062 17.317 1.00 45.66 190 SER A C 1
ATOM 1551 O O . SER A 1 190 ? 21.779 -10.753 18.502 1.00 45.66 190 SER A O 1
ATOM 1553 N N . TRP A 1 191 ? 22.734 -11.829 16.779 1.00 44.00 191 TRP A N 1
ATOM 1554 C CA . TRP A 1 191 ? 23.905 -12.329 17.492 1.00 44.00 191 TRP A CA 1
ATOM 1555 C C . TRP A 1 191 ? 24.923 -11.208 17.761 1.00 44.00 191 TRP A C 1
ATOM 1557 O O . TRP A 1 191 ? 25.373 -11.073 18.893 1.00 44.00 191 TRP A O 1
ATOM 1567 N N . LEU A 1 192 ? 25.190 -10.338 16.779 1.00 37.97 192 LEU A N 1
ATOM 1568 C CA . LEU A 1 192 ? 26.030 -9.136 16.916 1.00 37.97 192 LEU A CA 1
ATOM 1569 C C . LEU A 1 192 ? 25.427 -8.099 17.878 1.00 37.97 192 LEU A C 1
ATOM 1571 O O . LEU A 1 192 ? 26.129 -7.541 18.711 1.00 37.97 192 LEU A O 1
ATOM 1575 N N . LEU A 1 193 ? 24.114 -7.876 17.823 1.00 42.66 193 LEU A N 1
ATOM 1576 C CA . LEU A 1 193 ? 23.411 -6.981 18.748 1.00 42.66 193 LEU A CA 1
ATOM 1577 C C . LEU A 1 193 ? 23.247 -7.603 20.149 1.00 42.66 193 LEU A C 1
ATOM 1579 O O . LEU A 1 193 ? 23.048 -6.879 21.122 1.00 42.66 193 LEU A O 1
ATOM 1583 N N . ARG A 1 194 ? 23.371 -8.934 20.281 1.00 46.53 194 ARG A N 1
ATOM 1584 C CA . ARG A 1 194 ? 23.449 -9.637 21.577 1.00 46.53 194 ARG A CA 1
ATOM 1585 C C . ARG A 1 194 ? 24.849 -9.646 22.182 1.00 46.53 194 ARG A C 1
ATOM 1587 O O . ARG A 1 194 ? 24.947 -9.840 23.388 1.00 46.53 194 ARG A O 1
ATOM 1594 N N . SER A 1 195 ? 25.918 -9.451 21.407 1.00 40.25 195 SER A N 1
ATOM 1595 C CA . SER A 1 195 ? 27.285 -9.502 21.947 1.00 40.25 195 SER A CA 1
ATOM 1596 C C . SER A 1 195 ? 27.704 -8.252 22.729 1.00 40.25 195 SER A C 1
ATOM 1598 O O . SER A 1 195 ? 28.735 -8.288 23.392 1.00 40.25 195 SER A O 1
ATOM 1600 N N . GLU A 1 196 ? 26.910 -7.175 22.704 1.00 45.81 196 GLU A N 1
ATOM 1601 C CA . GLU A 1 196 ? 27.208 -5.920 23.420 1.00 45.81 196 GLU A CA 1
ATOM 1602 C C . GLU A 1 196 ? 26.325 -5.660 24.654 1.00 45.81 196 GLU A C 1
ATOM 1604 O O . GLU A 1 196 ? 26.472 -4.631 25.310 1.00 45.81 196 GLU A O 1
ATOM 1609 N N . SER A 1 197 ? 25.435 -6.583 25.034 1.00 40.88 197 SER A N 1
ATOM 1610 C CA . SER A 1 197 ? 24.620 -6.434 26.248 1.00 40.88 197 SER A CA 1
ATOM 1611 C C . SER A 1 197 ? 24.657 -7.687 27.121 1.00 40.88 197 SER A C 1
ATOM 1613 O O . SER A 1 197 ? 24.399 -8.807 26.685 1.00 40.88 197 SER A O 1
ATOM 1615 N N . THR A 1 198 ? 25.022 -7.487 28.385 1.00 36.34 198 THR A N 1
ATOM 1616 C CA . THR A 1 198 ? 25.050 -8.506 29.437 1.00 36.34 198 THR A CA 1
ATOM 1617 C C . THR A 1 198 ? 23.674 -9.161 29.636 1.00 36.34 198 THR A C 1
ATOM 1619 O O . THR A 1 198 ? 22.634 -8.529 29.433 1.00 36.34 198 THR A O 1
ATOM 1622 N N . PRO A 1 199 ? 23.635 -10.448 30.025 1.00 35.50 199 PRO A N 1
ATOM 1623 C CA . PRO A 1 199 ? 22.455 -11.279 29.861 1.00 35.50 199 PRO A CA 1
ATOM 1624 C C . PRO A 1 199 ? 21.415 -10.982 30.940 1.00 35.50 199 PRO A C 1
ATOM 1626 O O . PRO A 1 199 ? 21.628 -11.241 32.122 1.00 35.50 199 PRO A O 1
ATOM 1629 N N . SER A 1 200 ? 20.239 -10.530 30.518 1.00 31.73 200 SER A N 1
ATOM 1630 C CA . SER A 1 200 ? 19.002 -10.785 31.254 1.00 31.73 200 SER A CA 1
ATOM 1631 C C . SER A 1 200 ? 18.046 -11.553 30.345 1.00 31.73 200 SER A C 1
ATOM 1633 O O . SER A 1 200 ? 17.752 -11.177 29.212 1.00 31.73 200 SER A O 1
ATOM 1635 N N . TYR A 1 201 ? 17.671 -12.729 30.832 1.00 38.00 201 TYR A N 1
ATOM 1636 C CA . TYR A 1 201 ? 16.888 -13.740 30.147 1.00 38.00 201 TYR A CA 1
ATOM 1637 C C . TYR A 1 201 ? 15.514 -13.199 29.739 1.00 38.00 201 TYR A C 1
ATOM 1639 O O . TYR A 1 201 ? 14.687 -12.930 30.603 1.00 38.00 201 TYR A O 1
ATOM 1647 N N . PHE A 1 202 ? 15.233 -13.129 28.435 1.00 27.09 202 PHE A N 1
ATOM 1648 C CA . PHE A 1 202 ? 13.865 -13.254 27.929 1.00 27.09 202 PHE A CA 1
ATOM 1649 C C . PHE A 1 202 ? 13.860 -13.800 26.496 1.00 27.09 202 PHE A C 1
ATOM 1651 O O . PHE A 1 202 ? 13.981 -13.086 25.502 1.00 27.09 202 PHE A O 1
ATOM 1658 N N . THR A 1 203 ? 13.720 -15.116 26.385 1.00 37.53 203 THR A N 1
ATOM 1659 C CA . THR A 1 203 ? 13.271 -15.797 25.173 1.00 37.53 203 THR A CA 1
ATOM 1660 C C . THR A 1 203 ? 11.746 -15.820 25.169 1.00 37.53 203 THR A C 1
ATOM 1662 O O . THR A 1 203 ? 11.134 -16.489 25.997 1.00 37.53 203 THR A O 1
ATOM 1665 N N . ARG A 1 204 ? 11.113 -15.181 24.180 1.00 29.52 204 ARG A N 1
ATOM 1666 C CA . ARG A 1 204 ? 9.830 -15.679 23.661 1.00 29.52 204 ARG A CA 1
ATOM 1667 C C . ARG A 1 204 ? 9.664 -15.370 22.177 1.00 29.52 204 ARG A C 1
ATOM 1669 O O . ARG A 1 204 ? 8.951 -14.469 21.761 1.00 29.52 204 ARG A O 1
ATOM 1676 N N . SER A 1 205 ? 10.326 -16.202 21.381 1.00 40.16 205 SER A N 1
ATOM 1677 C CA . SER A 1 205 ? 9.793 -16.631 20.092 1.00 40.16 205 SER A CA 1
ATOM 1678 C C . SER A 1 205 ? 8.564 -17.495 20.389 1.00 40.16 205 SER A C 1
ATOM 1680 O O . SER A 1 205 ? 8.705 -18.638 20.824 1.00 40.16 205 SER A O 1
ATOM 1682 N N . THR A 1 206 ? 7.369 -16.964 20.157 1.00 33.88 206 THR A N 1
ATOM 1683 C CA . THR A 1 206 ? 6.174 -17.777 19.909 1.00 33.88 206 THR A CA 1
ATOM 1684 C C . THR A 1 206 ? 5.273 -17.057 18.921 1.00 33.88 206 THR A C 1
ATOM 1686 O O . THR A 1 206 ? 4.707 -16.016 19.237 1.00 33.88 206 THR A O 1
ATOM 1689 N N . ARG A 1 207 ? 5.170 -17.671 17.736 1.00 45.47 207 ARG A N 1
ATOM 1690 C CA . ARG A 1 207 ? 4.034 -17.693 16.807 1.00 45.47 207 ARG A CA 1
ATOM 1691 C C . ARG A 1 207 ? 2.774 -16.991 17.314 1.00 45.47 207 ARG A C 1
ATOM 1693 O O . ARG A 1 207 ? 2.169 -17.449 18.281 1.00 45.47 207 ARG A O 1
ATOM 1700 N N . VAL A 1 208 ? 2.257 -16.074 16.506 1.00 31.70 208 VAL A N 1
ATOM 1701 C CA . VAL A 1 208 ? 0.808 -15.917 16.379 1.00 31.70 208 VAL A CA 1
ATOM 1702 C C . VAL A 1 208 ? 0.347 -16.899 15.298 1.00 31.70 208 VAL A C 1
ATOM 1704 O O . VAL A 1 208 ? 0.345 -16.597 14.112 1.00 31.70 208 VAL A O 1
ATOM 1707 N N . ARG A 1 209 ? -0.014 -18.121 15.713 1.00 40.84 209 ARG A N 1
ATOM 1708 C CA . ARG A 1 209 ? -1.100 -18.847 15.043 1.00 40.84 209 ARG A CA 1
ATOM 1709 C C . ARG A 1 209 ? -2.369 -18.157 15.529 1.00 40.84 209 ARG A C 1
ATOM 1711 O O . ARG A 1 209 ? -2.779 -18.403 16.660 1.00 40.84 209 ARG A O 1
ATOM 1718 N N . SER A 1 210 ? -2.944 -17.255 14.736 1.00 34.81 210 SER A N 1
ATOM 1719 C CA . SER A 1 210 ? -4.318 -16.834 14.991 1.00 34.81 210 SER A CA 1
ATOM 1720 C C . SER A 1 210 ? -5.229 -17.871 14.341 1.00 34.81 210 SER A C 1
ATOM 1722 O O . SER A 1 210 ? -5.104 -18.174 13.156 1.00 34.81 210 SER A O 1
ATOM 1724 N N . ALA A 1 211 ? -6.153 -18.422 15.123 1.00 36.72 211 ALA A N 1
ATOM 1725 C CA . ALA A 1 211 ? -7.213 -19.306 14.638 1.00 36.72 211 ALA A CA 1
ATOM 1726 C C . ALA A 1 211 ? -8.107 -18.639 13.564 1.00 36.72 211 ALA A C 1
ATOM 1728 O O . ALA A 1 211 ? -8.886 -19.314 12.901 1.00 36.72 211 ALA A O 1
ATOM 1729 N N . ASN A 1 212 ? -7.948 -17.330 13.341 1.00 39.09 212 ASN A N 1
ATOM 1730 C CA . ASN A 1 212 ? -8.662 -16.564 12.324 1.00 39.09 212 ASN A CA 1
ATOM 1731 C C . ASN A 1 212 ? -7.980 -16.603 10.942 1.00 39.09 212 ASN A C 1
ATOM 1733 O O . ASN A 1 212 ? -8.656 -16.416 9.935 1.00 39.09 212 ASN A O 1
ATOM 1737 N N . ALA A 1 213 ? -6.672 -16.886 10.858 1.00 35.62 213 ALA A N 1
ATOM 1738 C CA . ALA A 1 213 ? -5.967 -17.005 9.575 1.00 35.62 213 ALA A CA 1
ATOM 1739 C C . ALA A 1 213 ? -6.238 -18.350 8.874 1.00 35.62 213 ALA A C 1
ATOM 1741 O O . ALA A 1 213 ? -6.311 -18.407 7.646 1.00 35.62 213 ALA A O 1
ATOM 1742 N N . ASP A 1 214 ? -6.453 -19.419 9.648 1.00 35.09 214 ASP A N 1
ATOM 1743 C CA . ASP A 1 214 ? -6.812 -20.737 9.111 1.00 35.09 214 ASP A CA 1
ATOM 1744 C C . ASP A 1 214 ? -8.261 -20.759 8.578 1.00 35.09 214 ASP A C 1
ATOM 1746 O O . ASP A 1 214 ? -8.541 -21.437 7.589 1.00 35.09 214 ASP A O 1
ATOM 1750 N N . ALA A 1 215 ? -9.166 -19.948 9.146 1.00 37.03 215 ALA A N 1
ATOM 1751 C CA . ALA A 1 215 ? -10.531 -19.778 8.637 1.00 37.03 215 ALA A CA 1
ATOM 1752 C C . ALA A 1 215 ? -10.570 -19.043 7.282 1.00 37.03 215 ALA A C 1
ATOM 1754 O O . ALA A 1 215 ? -11.328 -19.428 6.392 1.00 37.03 215 ALA A O 1
ATOM 1755 N N . ALA A 1 216 ? -9.704 -18.041 7.091 1.00 35.00 216 ALA A N 1
ATOM 1756 C CA . ALA A 1 216 ? -9.575 -17.326 5.820 1.00 35.00 216 ALA A CA 1
ATOM 1757 C C . ALA A 1 216 ? -8.941 -18.194 4.712 1.00 35.00 216 ALA A C 1
ATOM 1759 O O . ALA A 1 216 ? -9.293 -18.062 3.542 1.00 35.00 216 ALA A O 1
ATOM 1760 N N . TRP A 1 217 ? -8.045 -19.124 5.066 1.00 34.53 217 TRP A N 1
ATOM 1761 C CA . TRP A 1 217 ? -7.421 -20.040 4.102 1.00 34.53 217 TRP A CA 1
ATOM 1762 C C . TRP A 1 217 ? -8.281 -21.256 3.733 1.00 34.53 217 TRP A C 1
ATOM 1764 O O . TRP A 1 217 ? -8.135 -21.782 2.628 1.00 34.53 217 TRP A O 1
ATOM 1774 N N . ALA A 1 218 ? -9.178 -21.707 4.615 1.00 35.06 218 ALA A N 1
ATOM 1775 C CA . ALA A 1 218 ? -10.069 -22.837 4.340 1.00 35.06 218 ALA A CA 1
ATOM 1776 C C . ALA A 1 218 ? -11.144 -22.517 3.281 1.00 35.06 218 ALA A C 1
ATOM 1778 O O . ALA A 1 218 ? -11.543 -23.414 2.544 1.00 35.06 218 ALA A O 1
ATOM 1779 N N . TYR A 1 219 ? -11.551 -21.250 3.148 1.00 37.06 219 TYR A N 1
ATOM 1780 C CA . TYR A 1 219 ? -12.564 -20.809 2.177 1.00 37.06 219 TYR A CA 1
ATOM 1781 C C . TYR A 1 219 ? -12.044 -20.630 0.740 1.00 37.06 219 TYR A C 1
ATOM 1783 O O . TYR A 1 219 ? -12.833 -20.609 -0.194 1.00 37.06 219 TYR A O 1
ATOM 1791 N N . LEU A 1 220 ? -10.725 -20.545 0.531 1.00 33.53 220 LEU A N 1
ATOM 1792 C CA . LEU A 1 220 ? -10.117 -20.367 -0.801 1.00 33.53 220 LEU A CA 1
ATOM 1793 C C . LEU A 1 220 ? -9.846 -21.690 -1.545 1.00 33.53 220 LEU A C 1
ATOM 1795 O O . LEU A 1 220 ? -9.189 -21.694 -2.586 1.00 33.53 220 LEU A O 1
ATOM 1799 N N . LYS A 1 221 ? -10.298 -22.826 -0.998 1.00 33.19 221 LYS A N 1
ATOM 1800 C CA . LYS A 1 221 ? -10.120 -24.172 -1.578 1.00 33.19 221 LYS A CA 1
ATOM 1801 C C . LYS A 1 221 ? -11.429 -24.866 -1.980 1.00 33.19 221 LYS A C 1
ATOM 1803 O O . LYS A 1 221 ? -11.375 -26.021 -2.400 1.00 33.19 221 LYS A O 1
ATOM 1808 N N . THR A 1 222 ? -12.562 -24.180 -1.870 1.00 37.47 222 THR A N 1
ATOM 1809 C CA . THR A 1 222 ? -13.880 -24.592 -2.386 1.00 37.47 222 THR A CA 1
ATOM 1810 C C . THR A 1 222 ? -14.321 -23.618 -3.456 1.00 37.47 222 THR A C 1
ATOM 1812 O O . THR A 1 222 ? -14.784 -24.094 -4.512 1.00 37.47 222 THR A O 1
#

Solvent-accessible surface area (backbone atoms only — not comparable to full-atom values): 13202 Å² total; per-residue (Å²): 133,84,80,80,94,76,77,86,74,79,75,73,82,75,74,74,80,54,53,27,33,37,38,36,26,63,69,52,54,30,43,74,58,40,54,62,53,54,68,45,37,81,63,27,47,39,36,38,41,22,39,47,90,57,100,48,59,55,97,85,37,59,44,69,80,48,47,63,89,82,66,84,66,85,47,5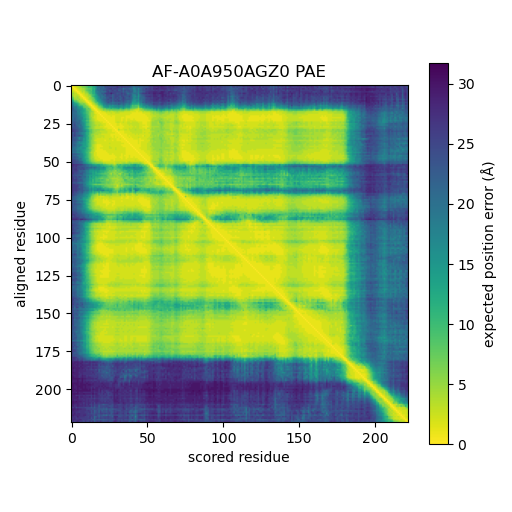0,77,42,68,27,49,62,41,60,73,93,53,61,100,44,63,32,36,57,52,70,51,65,51,62,51,69,77,51,84,42,54,31,37,40,28,50,40,51,71,82,14,44,45,43,59,52,50,52,53,46,34,64,74,60,33,76,84,29,45,37,26,39,35,37,71,54,91,73,90,59,71,65,73,67,25,53,55,48,53,53,38,50,48,53,40,59,74,71,36,77,44,77,44,55,74,38,72,62,31,43,47,62,67,59,71,45,54,72,55,52,53,49,49,54,48,58,67,46,73,79,53,83,92,74,95,78,87,78,91,69,80,84,80,53,80,66,59,58,58,62,56,62,64,78,78,116

Mean predicted aligned error: 12.01 Å

Sequence (222 aa):
MPFPDCLEKSDADVTVAKPALLVIGATYSISSNRRKLCALADYFDITCATSKLSDRSFYGLPIQEFEDINSQEPFLLRRLAEFPKGKEFTQFFYSGLHNAFREKEFDFVLVDSEPWGLVKWQAWLLAKLYQRKALFGEFSWENVKREGFKGQILSVIYRLSILADDFIIAGNQTCRAYFWHTEPILNAISWLLRSESTPSYFTRSTRVRSANADAAWAYLKT

Secondary structure (DSSP, 8-state):
-PPP-----------PPPPEEEEEESGGGSHHHHHHHHHHHTTSEEEEEEE---S-EETTEEGGGG--TT---SSEEEEEEEESTT--TTS-EEETHHHHHHHS--SEEEEES-TT-HHHHHHHHHHHHH-TTSEEEEEE----PPPHHHHHHHHHHHHHHHHH-SEEEESSHHHHHHHHTTHHHHHHHHHHHHTTS-------------HHHHHHHHGGG-